Protein AF-A0A817P7N5-F1 (afdb_monomer)

Foldseek 3Di:
DVVVVVVVVVVVVVVVVVVVVVCPQWDWDQDPPDRDIDTDGPVVVVVVVVVVCVVPVPDDPDPPPDDDADACVPPPLQVLLVVLLVLQLVLLCVVQVQQEDADPVSVVVVVVVLVVVVLDDPPDDDDDDDDPPLQLAAALVLLLVLLLVSQVVPDDVQDRVPHHSVRSSVSSVVQQQSQWDDDPNDIDHRPGGHRPNGSNSLSSSSSSVVVVCPVVVVVCVVSSHGHHDHRPDPDPPPD

Solvent-accessible surface area (backbone atoms only — not comparable to full-atom values): 14265 Å² total; per-residue (Å²): 115,70,67,64,49,54,55,49,52,51,52,50,53,54,51,51,56,55,54,52,73,76,36,88,53,56,41,78,44,75,45,93,88,72,85,44,72,48,75,46,47,45,67,61,50,52,53,52,50,50,53,49,33,69,75,62,64,77,67,69,88,68,92,60,81,81,79,84,69,47,81,39,81,88,40,91,45,43,64,56,20,44,52,50,24,69,63,46,41,61,57,50,49,69,75,41,50,86,40,46,33,88,46,73,67,55,46,50,54,55,48,52,49,42,48,73,75,63,57,67,52,98,81,67,78,90,82,88,84,82,76,80,60,51,53,52,67,40,53,57,67,60,30,52,51,35,46,52,54,54,46,65,76,69,31,63,97,62,15,55,88,92,42,42,54,68,58,54,51,51,52,52,49,49,43,49,70,65,32,62,51,77,57,94,99,38,80,44,70,61,89,53,28,38,44,72,45,35,60,26,39,55,43,45,47,52,46,27,48,57,56,72,43,43,65,58,49,52,49,25,61,76,67,58,46,89,70,70,41,77,67,84,78,84,68,84,74,86,124

Mean predicted aligned error: 14.3 Å

Structure (mmCIF, N/CA/C/O backbone):
data_AF-A0A817P7N5-F1
#
_entry.id   AF-A0A817P7N5-F1
#
loop_
_atom_site.group_PDB
_atom_site.id
_atom_site.type_symbol
_atom_site.label_atom_id
_atom_site.label_alt_id
_atom_site.label_comp_id
_atom_site.label_asym_id
_atom_site.label_entity_id
_atom_site.label_seq_id
_atom_site.pdbx_PDB_ins_code
_atom_site.Cartn_x
_atom_site.Cartn_y
_atom_site.Cartn_z
_atom_site.occupancy
_atom_site.B_iso_or_equiv
_atom_site.auth_seq_id
_atom_site.auth_comp_id
_atom_site.auth_asym_id
_atom_site.auth_atom_id
_atom_site.pdbx_PDB_model_num
ATOM 1 N N . MET A 1 1 ? 63.950 -6.680 18.300 1.00 58.31 1 MET A N 1
ATOM 2 C CA . MET A 1 1 ? 62.965 -7.190 19.288 1.00 58.31 1 MET A CA 1
ATOM 3 C C . MET A 1 1 ? 61.535 -7.176 18.736 1.00 58.31 1 MET A C 1
ATOM 5 O O . MET A 1 1 ? 60.839 -8.172 18.888 1.00 58.31 1 MET A O 1
ATOM 9 N N . LEU A 1 2 ? 61.103 -6.098 18.061 1.00 54.16 2 LEU A N 1
ATOM 10 C CA . LEU A 1 2 ? 59.769 -5.992 17.444 1.00 54.16 2 LEU A CA 1
ATOM 11 C C . LEU A 1 2 ? 59.569 -6.963 16.258 1.00 54.16 2 LEU A C 1
ATOM 13 O O . LEU A 1 2 ? 58.593 -7.704 16.229 1.00 54.16 2 LEU A O 1
ATOM 17 N N . GLU A 1 3 ? 60.538 -7.047 15.340 1.00 61.81 3 GLU A N 1
ATOM 18 C CA . GLU A 1 3 ? 60.491 -7.958 14.176 1.00 61.81 3 GLU A CA 1
ATOM 19 C C . GLU A 1 3 ? 60.420 -9.437 14.576 1.00 61.81 3 GLU A C 1
ATOM 21 O O . GLU A 1 3 ? 59.699 -10.235 13.981 1.00 61.81 3 GLU A O 1
ATOM 26 N N . THR A 1 4 ? 61.116 -9.797 15.652 1.00 71.69 4 THR A N 1
ATOM 27 C CA . THR A 1 4 ? 61.149 -11.158 16.196 1.00 71.69 4 THR A CA 1
ATOM 28 C C . THR A 1 4 ? 59.798 -11.565 16.796 1.00 71.69 4 THR A C 1
ATOM 30 O O . THR A 1 4 ? 59.445 -12.744 16.784 1.00 71.69 4 THR A O 1
ATOM 33 N N . ARG A 1 5 ? 59.019 -10.595 17.297 1.00 74.19 5 ARG A N 1
ATOM 34 C CA . ARG A 1 5 ? 57.660 -10.806 17.814 1.00 74.19 5 ARG A CA 1
ATOM 35 C C . ARG A 1 5 ? 56.650 -10.971 16.680 1.00 74.19 5 ARG A C 1
ATOM 37 O O . ARG A 1 5 ? 55.886 -11.930 16.706 1.00 74.19 5 ARG A O 1
ATOM 44 N N . VAL A 1 6 ? 56.728 -10.127 15.650 1.00 78.00 6 VAL A N 1
ATOM 45 C CA . VAL A 1 6 ? 55.875 -10.220 14.450 1.00 78.00 6 VAL A CA 1
ATOM 46 C C . VAL A 1 6 ? 56.059 -11.566 13.742 1.00 78.00 6 VAL A C 1
ATOM 48 O O . VAL A 1 6 ? 55.084 -12.230 13.397 1.00 78.00 6 VAL A O 1
ATOM 51 N N . GLN A 1 7 ? 57.301 -12.032 13.589 1.00 78.38 7 GLN A N 1
ATOM 52 C CA . GLN A 1 7 ? 57.580 -13.341 12.988 1.00 78.38 7 GLN A CA 1
ATOM 53 C C . GLN A 1 7 ? 57.034 -14.511 13.821 1.00 78.38 7 GLN A C 1
ATOM 55 O O . GLN A 1 7 ? 56.566 -15.501 13.257 1.00 78.38 7 GLN A O 1
ATOM 60 N N . ARG A 1 8 ? 57.076 -14.417 15.158 1.00 80.00 8 ARG A N 1
ATOM 61 C CA . ARG A 1 8 ? 56.473 -15.428 16.042 1.00 80.00 8 ARG A CA 1
ATOM 62 C C . ARG A 1 8 ? 54.954 -15.444 15.916 1.00 80.00 8 ARG A C 1
ATOM 64 O O . ARG A 1 8 ? 54.388 -16.519 15.748 1.00 80.00 8 ARG A O 1
ATOM 71 N N . GLU A 1 9 ? 54.309 -14.282 15.939 1.00 82.88 9 GLU A N 1
ATOM 72 C CA . GLU A 1 9 ? 52.855 -14.167 15.777 1.00 82.88 9 GLU A CA 1
ATOM 73 C C . GLU A 1 9 ? 52.399 -14.712 14.417 1.00 82.88 9 GLU A C 1
ATOM 75 O O . GLU A 1 9 ? 51.456 -15.499 14.353 1.00 82.88 9 GLU A O 1
ATOM 80 N N . HIS A 1 10 ? 53.127 -14.405 13.340 1.00 82.44 10 HIS A N 1
ATOM 81 C CA . HIS A 1 10 ? 52.819 -14.925 12.009 1.00 82.44 10 HIS A CA 1
ATOM 82 C C . HIS A 1 10 ? 52.892 -16.460 11.942 1.00 82.44 10 HIS A C 1
ATOM 84 O O . HIS A 1 10 ? 51.986 -17.102 11.411 1.00 82.44 10 HIS A O 1
ATOM 90 N N . LYS A 1 11 ? 53.924 -17.067 12.546 1.00 84.12 11 LYS A N 1
ATOM 91 C CA . LYS A 1 11 ? 54.050 -18.533 12.637 1.00 84.12 11 LYS A CA 1
ATOM 92 C C . LYS A 1 11 ? 52.918 -19.165 13.450 1.00 84.12 11 LYS A C 1
ATOM 94 O O . LYS A 1 11 ? 52.412 -20.220 13.074 1.00 84.12 11 LYS A O 1
ATOM 99 N N . ILE A 1 12 ? 52.497 -18.519 14.539 1.00 82.38 12 ILE A N 1
ATOM 100 C CA . ILE A 1 12 ? 51.369 -18.977 15.364 1.00 82.38 12 ILE A CA 1
ATOM 101 C C . ILE A 1 12 ? 50.074 -18.968 14.543 1.00 82.38 12 ILE A C 1
ATOM 103 O O . ILE A 1 12 ? 49.367 -19.973 14.517 1.00 82.38 12 ILE A O 1
ATOM 107 N N . VAL A 1 13 ? 49.790 -17.881 13.818 1.00 81.94 13 VAL A N 1
ATOM 108 C CA . VAL A 1 13 ? 48.590 -17.770 12.972 1.00 81.94 13 VAL A CA 1
ATOM 109 C C . VAL A 1 13 ? 48.577 -18.842 11.881 1.00 81.94 13 VAL A C 1
ATOM 111 O O . VAL A 1 13 ? 47.559 -19.507 11.695 1.00 81.94 13 VAL A O 1
ATOM 114 N N . GLN A 1 14 ? 49.701 -19.063 11.196 1.00 79.94 14 GLN A N 1
ATOM 115 C CA . GLN A 1 14 ? 49.810 -20.110 10.174 1.00 79.94 14 GLN A CA 1
ATOM 116 C C . GLN A 1 14 ? 49.585 -21.515 10.752 1.00 79.94 14 GLN A C 1
ATOM 118 O O . GLN A 1 14 ? 48.902 -22.334 10.134 1.00 79.94 14 GLN A O 1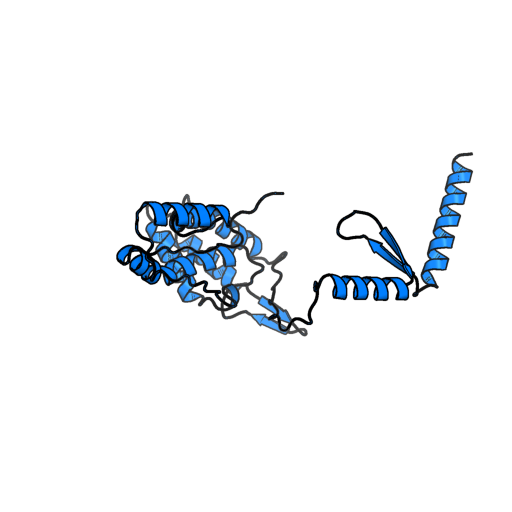
ATOM 123 N N . SER A 1 15 ? 50.111 -21.782 11.951 1.00 80.12 15 SER A N 1
ATOM 124 C CA . SER A 1 15 ? 49.904 -23.050 12.657 1.00 80.12 15 SER A CA 1
ATOM 125 C C . SER A 1 15 ? 48.429 -23.264 13.011 1.00 80.12 15 SER A C 1
ATOM 127 O O . SER A 1 15 ? 47.861 -24.307 12.694 1.00 80.12 15 SER A O 1
ATOM 129 N N . ILE A 1 16 ? 47.764 -22.240 13.558 1.00 79.31 16 ILE A N 1
ATOM 130 C CA . ILE A 1 16 ? 46.327 -22.279 13.870 1.00 79.31 16 ILE A CA 1
ATOM 131 C C . ILE A 1 16 ? 45.500 -22.513 12.599 1.00 79.31 16 ILE A C 1
ATOM 133 O O . ILE A 1 16 ? 44.617 -23.365 12.591 1.00 79.31 16 ILE A O 1
ATOM 137 N N . GLN A 1 17 ? 45.804 -21.819 11.498 1.00 77.69 17 GLN A N 1
ATOM 138 C CA . GLN A 1 17 ? 45.113 -22.018 10.218 1.00 77.69 17 GLN A CA 1
ATOM 139 C C . GLN A 1 17 ? 45.304 -23.432 9.654 1.00 77.69 17 GLN A C 1
ATOM 141 O O . GLN A 1 17 ? 44.397 -23.976 9.027 1.00 77.69 17 GLN A O 1
ATOM 146 N N . SER A 1 18 ? 46.482 -24.029 9.843 1.00 80.25 18 SER A N 1
ATOM 147 C CA . SER A 1 18 ? 46.748 -25.418 9.458 1.00 80.25 18 SER A CA 1
ATOM 148 C C . SER A 1 18 ? 45.940 -26.404 10.307 1.00 80.25 18 SER A C 1
ATOM 150 O O . SER A 1 18 ? 45.287 -27.295 9.770 1.00 80.25 18 SER A O 1
ATOM 152 N N . LEU A 1 19 ? 45.902 -26.193 11.626 1.00 78.94 19 LEU A N 1
ATOM 153 C CA . LEU A 1 19 ? 45.135 -27.024 12.555 1.00 78.94 19 LEU A CA 1
ATOM 154 C C . LEU A 1 19 ? 43.629 -26.958 12.279 1.00 78.94 19 LEU A C 1
ATOM 156 O O . LEU A 1 19 ? 42.970 -27.993 12.250 1.00 78.94 19 LEU A O 1
ATOM 160 N N . LEU A 1 20 ? 43.095 -25.762 12.018 1.00 77.69 20 LEU A N 1
ATOM 161 C CA . LEU A 1 20 ? 41.676 -25.569 11.710 1.00 77.69 20 LEU A CA 1
ATOM 162 C C . LEU A 1 20 ? 41.273 -26.185 10.364 1.00 77.69 20 LEU A C 1
ATOM 164 O O . LEU A 1 20 ? 40.154 -26.672 10.239 1.00 77.69 20 LEU A O 1
ATOM 168 N N . ARG A 1 21 ? 42.174 -26.235 9.371 1.00 76.12 21 ARG A N 1
ATOM 169 C CA . ARG A 1 21 ? 41.904 -26.909 8.086 1.00 76.12 21 ARG A CA 1
ATOM 170 C C . ARG A 1 21 ? 41.609 -28.402 8.239 1.00 76.12 21 ARG A C 1
ATOM 172 O O . ARG A 1 21 ? 40.840 -28.939 7.451 1.00 76.12 21 ARG A O 1
ATOM 179 N N . ASN A 1 22 ? 42.180 -29.045 9.255 1.00 76.19 22 ASN A N 1
ATOM 180 C CA . ASN A 1 22 ? 42.040 -30.484 9.492 1.00 76.19 22 ASN A CA 1
ATOM 181 C C . ASN A 1 22 ? 40.975 -30.827 10.549 1.00 76.19 22 ASN A C 1
ATOM 183 O O . ASN A 1 22 ? 40.807 -31.996 10.889 1.00 76.19 22 ASN A O 1
ATOM 187 N N . ARG A 1 23 ? 40.277 -29.825 11.099 1.00 80.00 23 ARG A N 1
ATOM 188 C CA . ARG A 1 23 ? 39.320 -29.972 12.204 1.00 80.00 23 ARG A CA 1
ATOM 189 C C . ARG A 1 23 ? 37.948 -29.440 11.794 1.00 80.00 23 ARG A C 1
ATOM 191 O O . ARG A 1 23 ? 37.588 -28.307 12.102 1.00 80.00 23 ARG A O 1
ATOM 198 N N . SER A 1 24 ? 37.175 -30.272 11.093 1.00 74.00 24 SER A N 1
ATOM 199 C CA . SER A 1 24 ? 35.775 -29.982 10.731 1.00 74.00 24 SER A CA 1
ATOM 200 C C . SER A 1 24 ? 34.815 -30.032 11.926 1.00 74.00 24 SER A C 1
ATOM 202 O O . SER A 1 24 ? 33.653 -29.662 11.804 1.00 74.00 24 SER A O 1
ATOM 204 N N . ASP A 1 25 ? 35.292 -30.505 13.076 1.00 83.94 25 ASP A N 1
ATOM 205 C CA . ASP A 1 25 ? 34.572 -30.572 14.342 1.00 83.94 25 ASP A CA 1
ATOM 206 C C . ASP A 1 25 ? 34.563 -29.238 15.100 1.00 83.94 25 ASP A C 1
ATOM 208 O O . ASP A 1 25 ? 33.852 -29.126 16.089 1.00 83.94 25 ASP A O 1
ATOM 212 N N . ILE A 1 26 ? 35.324 -28.223 14.674 1.00 83.44 26 ILE A N 1
ATOM 213 C CA . ILE A 1 26 ? 35.385 -26.918 15.348 1.00 83.44 26 ILE A CA 1
ATOM 214 C C . ILE A 1 26 ? 34.546 -25.890 14.582 1.00 83.44 26 ILE A C 1
ATOM 216 O O . ILE A 1 26 ? 34.773 -25.623 13.404 1.00 83.44 26 ILE A O 1
ATOM 220 N N . VAL A 1 27 ? 33.608 -25.250 15.277 1.00 80.56 27 VAL A N 1
ATOM 221 C CA . VAL A 1 27 ? 32.761 -24.176 14.749 1.00 80.56 27 VAL A CA 1
ATOM 222 C C . VAL A 1 27 ? 33.267 -22.834 15.254 1.00 80.56 27 VAL A C 1
ATOM 224 O O . VAL A 1 27 ? 33.355 -22.606 16.461 1.00 80.56 27 VAL A O 1
ATOM 227 N N . ILE A 1 28 ? 33.542 -21.921 14.320 1.00 81.81 28 ILE A N 1
ATOM 228 C CA . ILE A 1 28 ? 33.858 -20.520 14.606 1.00 81.81 28 ILE A CA 1
ATOM 229 C C . ILE A 1 28 ? 32.773 -19.648 13.973 1.00 81.81 28 ILE A C 1
ATOM 231 O O . ILE A 1 28 ? 32.693 -19.543 12.750 1.00 81.81 28 ILE A O 1
ATOM 235 N N . ARG A 1 29 ? 31.924 -19.016 14.791 1.00 76.56 29 ARG A N 1
ATOM 236 C CA . ARG A 1 29 ? 30.814 -18.173 14.309 1.00 76.56 29 ARG A CA 1
ATOM 237 C C . ARG A 1 29 ? 30.750 -16.860 15.070 1.00 76.56 29 ARG A C 1
ATOM 239 O O . ARG A 1 29 ? 30.826 -16.839 16.293 1.00 76.56 29 ARG A O 1
ATOM 246 N N . ARG A 1 30 ? 30.531 -15.755 14.361 1.00 75.12 30 ARG A N 1
ATOM 247 C CA . ARG A 1 30 ? 30.198 -14.474 14.994 1.00 75.12 30 ARG A CA 1
ATOM 248 C C . ARG A 1 30 ? 28.787 -14.536 15.585 1.00 75.12 30 ARG A C 1
ATOM 250 O O . ARG A 1 30 ? 27.855 -14.960 14.904 1.00 75.12 30 ARG A O 1
ATOM 257 N N . THR A 1 31 ? 28.625 -14.106 16.831 1.00 70.38 31 THR A N 1
ATOM 258 C CA . THR A 1 31 ? 27.309 -14.005 17.462 1.00 70.38 31 THR A CA 1
ATOM 259 C C . THR A 1 31 ? 26.552 -12.790 16.927 1.00 70.38 31 THR A C 1
ATOM 261 O O . THR A 1 31 ? 27.110 -11.710 16.721 1.00 70.38 31 THR A O 1
ATOM 264 N N . ASP A 1 32 ? 25.259 -12.981 16.701 1.00 60.53 32 ASP A N 1
ATOM 265 C CA . ASP A 1 32 ? 24.325 -12.017 16.117 1.00 60.53 32 ASP A CA 1
ATOM 266 C C . ASP A 1 32 ? 24.052 -10.819 17.039 1.00 60.53 32 ASP A C 1
ATOM 268 O O . ASP A 1 32 ? 23.867 -9.707 16.549 1.00 60.53 32 ASP A O 1
ATOM 272 N N . LYS A 1 33 ? 24.109 -11.006 18.366 1.00 55.06 33 LYS A N 1
ATOM 273 C CA . LYS A 1 33 ? 23.770 -9.951 19.340 1.00 55.06 33 LYS A CA 1
ATOM 274 C C . LYS A 1 33 ? 24.955 -9.252 20.009 1.00 55.06 33 LYS A C 1
ATOM 276 O O . LYS A 1 33 ? 24.788 -8.128 20.467 1.00 55.06 33 LYS A O 1
ATOM 281 N N . SER A 1 34 ? 26.138 -9.866 20.087 1.00 55.06 34 SER A N 1
ATOM 282 C CA . SER A 1 34 ? 27.194 -9.392 21.006 1.00 55.06 34 SER A CA 1
ATOM 283 C C . SER A 1 34 ? 28.547 -9.045 20.375 1.00 55.06 34 SER A C 1
ATOM 285 O O . SER A 1 34 ? 29.461 -8.680 21.100 1.00 55.06 34 SER A O 1
ATOM 287 N N . LYS A 1 35 ? 28.708 -9.080 19.042 1.00 68.19 35 LYS A N 1
ATOM 288 C CA . LYS A 1 35 ? 30.012 -8.853 18.363 1.00 68.19 35 LYS A CA 1
ATOM 289 C C . LYS A 1 35 ? 31.154 -9.764 18.876 1.00 68.19 35 LYS A C 1
ATOM 291 O O . LYS A 1 35 ? 32.315 -9.478 18.603 1.00 68.19 35 LYS A O 1
ATOM 296 N N . VAL A 1 36 ? 30.838 -10.861 19.568 1.00 75.25 36 VAL A N 1
ATOM 297 C CA . VAL A 1 36 ? 31.801 -11.860 20.060 1.00 75.25 36 VAL A CA 1
ATOM 298 C C . VAL A 1 36 ? 31.840 -13.040 19.082 1.00 75.25 36 VAL A C 1
ATOM 300 O O . VAL A 1 36 ? 30.897 -13.257 18.318 1.00 75.25 36 VAL A O 1
ATOM 303 N N . PHE A 1 37 ? 32.930 -13.805 19.074 1.00 75.94 37 PHE A N 1
ATOM 304 C CA . PHE A 1 37 ? 33.018 -15.068 18.342 1.00 75.94 37 PHE A CA 1
ATOM 305 C C . PHE A 1 37 ? 32.737 -16.243 19.279 1.00 75.94 37 PHE A C 1
ATOM 307 O O . PHE A 1 37 ? 33.311 -16.337 20.360 1.00 75.94 37 PHE A O 1
ATOM 314 N N . TYR A 1 38 ? 31.869 -17.150 18.849 1.00 76.00 38 TYR A N 1
ATOM 315 C CA . TYR A 1 38 ? 31.770 -18.491 19.403 1.00 76.00 38 TYR A CA 1
ATOM 316 C C . TYR A 1 38 ? 32.858 -19.359 18.773 1.00 76.00 38 TYR A C 1
ATOM 318 O O . TYR A 1 38 ? 32.982 -19.370 17.548 1.00 76.00 38 TYR A O 1
ATOM 326 N N . ILE A 1 39 ? 33.618 -20.070 19.606 1.00 82.75 39 ILE A N 1
ATOM 327 C CA . ILE A 1 39 ? 34.595 -21.086 19.205 1.00 82.75 39 ILE A CA 1
ATOM 328 C C . ILE A 1 39 ? 34.321 -22.317 20.068 1.00 82.75 39 ILE A C 1
ATOM 330 O O . ILE A 1 39 ? 34.377 -22.226 21.294 1.00 82.75 39 ILE A O 1
ATOM 334 N N . GLY A 1 40 ? 34.000 -23.451 19.452 1.00 84.38 40 GLY A N 1
ATOM 335 C CA . GLY A 1 40 ? 33.677 -24.682 20.177 1.00 84.38 40 GLY A CA 1
ATOM 336 C C . GLY A 1 40 ? 33.467 -25.873 19.249 1.00 84.38 40 GLY A C 1
ATOM 337 O O . GLY A 1 40 ? 33.604 -25.734 18.035 1.00 84.38 40 GLY A O 1
ATOM 338 N N . ASN A 1 41 ? 33.150 -27.039 19.814 1.00 86.94 41 ASN A N 1
ATOM 339 C CA . ASN A 1 41 ? 32.847 -28.231 19.024 1.00 86.94 41 ASN A CA 1
ATOM 340 C C . ASN A 1 41 ? 31.479 -28.094 18.325 1.00 86.94 41 ASN A C 1
ATOM 342 O O . ASN A 1 41 ? 30.537 -27.536 18.889 1.00 86.94 41 ASN A O 1
ATOM 346 N N . ALA A 1 42 ? 31.357 -28.622 17.111 1.00 81.12 42 ALA A N 1
ATOM 347 C CA . ALA A 1 42 ? 30.124 -28.711 16.345 1.00 81.12 42 ALA A CA 1
ATOM 348 C C . ALA A 1 42 ? 29.018 -29.474 17.090 1.00 81.12 42 ALA A C 1
ATOM 350 O O . ALA A 1 42 ? 27.863 -29.050 17.043 1.00 81.12 42 ALA A O 1
ATOM 351 N N . THR A 1 43 ? 29.354 -30.547 17.814 1.00 84.56 43 THR A N 1
ATOM 352 C CA . THR A 1 43 ? 28.378 -31.317 18.606 1.00 84.56 43 THR A CA 1
ATOM 353 C C . THR A 1 43 ? 27.821 -30.493 19.760 1.00 84.56 43 THR A C 1
ATOM 355 O O . THR A 1 43 ? 26.611 -30.441 19.964 1.00 84.56 43 THR A O 1
ATOM 358 N N . ASP A 1 44 ? 28.695 -29.777 20.466 1.00 83.88 44 ASP A N 1
ATOM 359 C CA . ASP A 1 44 ? 28.312 -28.921 21.590 1.00 83.88 44 ASP A CA 1
ATOM 360 C C . ASP A 1 44 ? 27.501 -27.715 21.114 1.00 83.88 44 ASP A C 1
ATOM 362 O O . ASP A 1 44 ? 26.586 -27.257 21.800 1.00 83.88 44 ASP A O 1
ATOM 366 N N . PHE A 1 45 ? 27.831 -27.190 19.932 1.00 80.56 45 PHE A N 1
ATOM 367 C CA . PHE A 1 45 ? 27.061 -26.137 19.285 1.00 80.56 45 PHE A CA 1
ATOM 368 C C . PHE A 1 45 ? 25.649 -26.615 18.936 1.00 80.56 45 PHE A C 1
ATOM 370 O O . PHE A 1 45 ? 24.687 -25.926 19.271 1.00 80.56 45 PHE A O 1
ATOM 377 N N . ALA A 1 46 ? 25.521 -27.789 18.308 1.00 81.38 46 ALA A N 1
ATOM 378 C CA . ALA A 1 46 ? 24.231 -28.367 17.942 1.00 81.38 46 ALA A CA 1
ATOM 379 C C . ALA A 1 46 ? 23.358 -28.621 19.180 1.00 81.38 46 ALA A C 1
ATOM 381 O O . ALA A 1 46 ? 22.219 -28.160 19.218 1.00 81.38 46 ALA A O 1
ATOM 382 N N . GLY A 1 47 ? 23.920 -29.237 20.226 1.00 83.88 47 GLY A N 1
ATOM 383 C CA . GLY A 1 47 ? 23.200 -29.492 21.475 1.00 83.88 47 GLY A CA 1
ATOM 384 C C . GLY A 1 47 ? 22.738 -28.209 22.171 1.00 83.88 47 GLY A C 1
ATOM 385 O O . GLY A 1 47 ? 21.589 -28.112 22.590 1.00 83.88 47 GLY A O 1
ATOM 386 N N . LYS A 1 48 ? 23.587 -27.171 22.232 1.00 80.25 48 LYS A N 1
ATOM 387 C CA . LYS A 1 48 ? 23.195 -25.865 22.797 1.00 80.25 48 LYS A CA 1
ATOM 388 C C . LYS A 1 48 ? 22.147 -25.145 21.953 1.00 80.25 48 LYS A C 1
ATOM 390 O O . LYS A 1 48 ? 21.300 -24.449 22.510 1.00 80.25 48 LYS A O 1
ATOM 395 N N . ALA A 1 49 ? 22.219 -25.263 20.628 1.00 71.12 49 ALA A N 1
ATOM 396 C CA . ALA A 1 49 ? 21.224 -24.687 19.732 1.00 71.12 49 ALA A CA 1
ATOM 397 C C . ALA A 1 49 ? 19.857 -25.356 19.937 1.00 71.12 49 ALA A C 1
ATOM 399 O O . ALA A 1 49 ? 18.863 -24.652 20.089 1.00 71.12 49 ALA A O 1
ATOM 400 N N . GLU A 1 50 ? 19.823 -26.685 20.029 1.00 77.94 50 GLU A N 1
ATOM 401 C CA . GLU A 1 50 ? 18.611 -27.464 20.294 1.00 77.94 50 GLU A CA 1
ATOM 402 C C . GLU A 1 50 ? 18.032 -27.170 21.686 1.00 77.94 50 GLU A C 1
ATOM 404 O O . GLU A 1 50 ? 16.848 -26.864 21.815 1.00 77.94 50 GLU A O 1
ATOM 409 N N . GLU A 1 51 ? 18.873 -27.139 22.724 1.00 81.25 51 GLU A N 1
ATOM 410 C CA . GLU A 1 51 ? 18.471 -26.758 24.083 1.00 81.25 51 GLU A CA 1
ATOM 411 C C . GLU A 1 51 ? 17.869 -25.343 24.117 1.00 81.25 51 GLU A C 1
ATOM 413 O O . GLU A 1 51 ? 16.839 -25.107 24.754 1.00 81.25 51 GLU A O 1
ATOM 418 N N . TYR A 1 52 ? 18.486 -24.391 23.410 1.00 70.38 52 TYR A N 1
ATOM 419 C CA . TYR A 1 52 ? 17.969 -23.030 23.293 1.00 70.38 52 TYR A CA 1
ATOM 420 C C . TYR A 1 52 ? 16.630 -22.996 22.546 1.00 70.38 52 TYR A C 1
ATOM 422 O O . TYR A 1 52 ? 15.708 -22.310 22.990 1.00 70.38 52 TYR A O 1
ATOM 430 N N . MET A 1 53 ? 16.495 -23.751 21.450 1.00 66.38 53 MET A N 1
ATOM 431 C CA . MET A 1 53 ? 15.250 -23.869 20.683 1.00 66.38 53 MET A CA 1
ATOM 432 C C . MET A 1 53 ? 14.110 -24.438 21.538 1.00 66.38 53 MET A C 1
ATOM 434 O O . MET A 1 53 ? 13.023 -23.862 21.539 1.00 66.38 53 MET A O 1
ATOM 438 N N . LEU A 1 54 ? 14.374 -25.489 22.322 1.00 74.06 54 LEU A N 1
ATOM 439 C CA . LEU A 1 54 ? 13.408 -26.117 23.231 1.00 74.06 54 LEU A CA 1
ATOM 440 C C . LEU A 1 54 ? 12.989 -25.188 24.376 1.00 74.06 54 LEU A C 1
ATOM 442 O O . LEU A 1 54 ? 11.811 -25.098 24.706 1.00 74.06 54 LEU A O 1
ATOM 446 N N . LYS A 1 55 ? 13.939 -24.461 24.978 1.00 77.12 55 LYS A N 1
ATOM 447 C CA . LYS A 1 55 ? 13.651 -23.536 26.088 1.00 77.12 55 LYS A CA 1
ATOM 448 C C . LYS A 1 55 ? 12.848 -22.309 25.667 1.00 77.12 55 LYS A C 1
ATOM 450 O O . LYS A 1 55 ? 12.143 -21.735 26.492 1.00 77.12 55 LYS A O 1
ATOM 455 N N . THR A 1 56 ? 13.005 -21.863 24.424 1.00 63.59 56 THR A N 1
ATOM 456 C CA . THR A 1 56 ? 12.449 -20.581 23.961 1.00 63.59 56 THR A CA 1
ATOM 457 C C . THR A 1 56 ? 11.250 -20.724 23.032 1.00 63.59 56 THR A C 1
ATOM 459 O O . THR A 1 56 ? 10.626 -19.710 22.727 1.00 63.59 56 THR A O 1
ATOM 462 N N . ASN A 1 57 ? 10.931 -21.936 22.555 1.00 55.22 57 ASN A N 1
ATOM 463 C CA . ASN A 1 57 ? 9.994 -22.157 21.445 1.00 55.22 57 ASN A CA 1
ATOM 464 C C . ASN A 1 57 ? 10.288 -21.254 20.225 1.00 55.22 57 ASN A C 1
ATOM 466 O O . ASN A 1 57 ? 9.390 -20.929 19.450 1.00 55.22 57 ASN A O 1
ATOM 470 N N . ALA A 1 58 ? 11.542 -20.823 20.039 1.00 49.56 58 ALA A N 1
ATOM 471 C CA . ALA A 1 58 ? 11.893 -19.832 19.022 1.00 49.56 58 ALA A CA 1
ATOM 472 C C . ALA A 1 58 ? 11.768 -20.363 17.582 1.00 49.56 58 ALA A C 1
ATOM 474 O O . ALA A 1 58 ? 11.653 -19.565 16.653 1.00 49.56 58 ALA A O 1
ATOM 475 N N . CYS A 1 59 ? 11.764 -21.688 17.399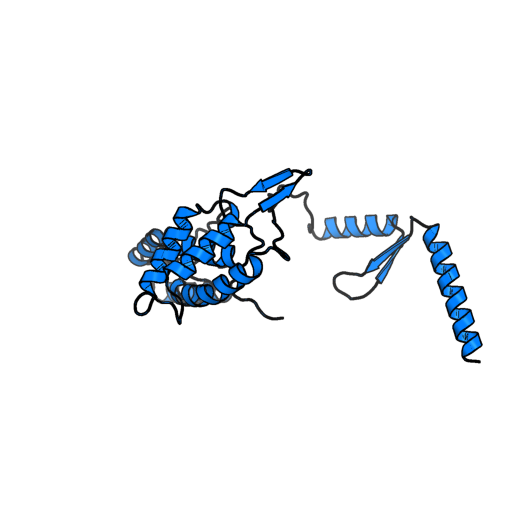 1.00 42.19 59 CYS A N 1
ATOM 476 C CA . CYS A 1 59 ? 11.614 -22.346 16.105 1.00 42.19 59 CYS A CA 1
ATOM 477 C C . CYS A 1 59 ? 10.712 -23.582 16.238 1.00 42.19 59 CYS A C 1
ATOM 479 O O . CYS A 1 59 ? 11.179 -24.654 16.610 1.00 42.19 59 CYS A O 1
ATOM 481 N N . GLN A 1 60 ? 9.430 -23.440 15.904 1.00 42.34 60 GLN A N 1
ATOM 482 C CA . GLN A 1 60 ? 8.624 -24.564 15.417 1.00 42.34 60 GLN A CA 1
ATOM 483 C C . GLN A 1 60 ? 8.900 -24.749 13.920 1.00 42.34 60 GLN A C 1
ATOM 485 O O . GLN A 1 60 ? 9.156 -23.758 13.228 1.00 42.34 60 GLN A O 1
ATOM 490 N N . GLU A 1 61 ? 8.834 -25.989 13.415 1.00 44.62 61 GLU A N 1
ATOM 491 C CA . GLU A 1 61 ? 8.768 -26.228 11.970 1.00 44.62 61 GLU A CA 1
ATOM 492 C C . GLU A 1 61 ? 7.657 -25.348 11.396 1.00 44.62 61 GLU A C 1
ATOM 494 O O . GLU A 1 61 ? 6.492 -25.478 11.791 1.00 44.62 61 GLU A O 1
ATOM 499 N N . PRO A 1 62 ? 7.986 -24.392 10.518 1.00 43.09 62 PRO A N 1
ATOM 500 C CA . PRO A 1 62 ? 6.984 -23.481 10.054 1.00 43.09 62 PRO A CA 1
ATOM 501 C C . PRO A 1 62 ? 6.107 -24.234 9.051 1.00 43.09 62 PRO A C 1
ATOM 503 O O . PRO A 1 62 ? 6.451 -24.346 7.880 1.00 43.09 62 PRO A O 1
ATOM 506 N N . GLY A 1 63 ? 4.875 -24.541 9.455 1.00 41.69 63 GLY A N 1
ATOM 507 C CA . GLY A 1 63 ? 3.713 -24.408 8.565 1.00 41.69 63 GLY A CA 1
ATOM 508 C C . GLY A 1 63 ? 3.490 -22.951 8.110 1.00 41.69 63 GLY A C 1
ATOM 509 O O . GLY A 1 63 ? 2.401 -22.582 7.680 1.00 41.69 63 GLY A O 1
ATOM 510 N N . THR A 1 64 ? 4.501 -22.088 8.249 1.00 49.69 64 THR A N 1
ATOM 511 C CA . THR A 1 64 ? 4.473 -20.680 7.899 1.00 49.69 64 THR A CA 1
ATOM 512 C C . THR A 1 64 ? 4.563 -20.565 6.384 1.00 49.69 64 THR A C 1
ATOM 514 O O . THR A 1 64 ? 5.542 -21.027 5.790 1.00 49.69 64 THR A O 1
ATOM 517 N N . PRO A 1 65 ? 3.582 -19.923 5.735 1.00 50.28 65 PRO A N 1
ATOM 518 C CA . PRO A 1 65 ? 3.623 -19.715 4.300 1.00 50.28 65 PRO A CA 1
ATOM 519 C C . PRO A 1 65 ? 4.891 -18.940 3.930 1.00 50.28 65 PRO A C 1
ATOM 521 O O . PRO A 1 65 ? 5.135 -17.827 4.409 1.00 50.28 65 PRO A O 1
ATOM 524 N N . LEU A 1 66 ? 5.715 -19.541 3.070 1.00 53.22 66 LEU A N 1
ATOM 525 C CA . LEU A 1 66 ? 6.921 -18.907 2.552 1.00 53.22 66 LEU A CA 1
ATOM 526 C C . LEU A 1 66 ? 6.543 -17.610 1.820 1.00 53.22 66 LEU A C 1
ATOM 528 O O . LEU A 1 66 ? 5.717 -17.591 0.897 1.00 53.22 66 LEU A O 1
ATOM 532 N N . ARG A 1 67 ? 7.174 -16.502 2.221 1.00 56.88 67 ARG A N 1
ATOM 533 C CA . ARG A 1 67 ? 7.066 -15.224 1.513 1.00 56.88 67 ARG A CA 1
ATOM 534 C C . ARG A 1 67 ? 8.074 -15.217 0.378 1.00 56.88 67 ARG A C 1
ATOM 536 O O . ARG A 1 67 ? 9.276 -15.143 0.614 1.00 56.88 67 ARG A O 1
ATOM 543 N N . LEU A 1 68 ? 7.582 -15.274 -0.855 1.00 57.66 68 LEU A N 1
ATOM 544 C CA . LEU A 1 68 ? 8.436 -15.144 -2.030 1.00 57.66 68 LEU A CA 1
ATOM 545 C C . LEU A 1 68 ? 8.943 -13.697 -2.121 1.00 57.66 68 LEU A C 1
ATOM 547 O O . LEU A 1 68 ? 8.170 -12.787 -2.423 1.00 57.66 68 LEU A O 1
ATOM 551 N N . ILE A 1 69 ? 10.231 -13.489 -1.854 1.00 63.44 69 ILE A N 1
ATOM 552 C CA . ILE A 1 69 ? 10.890 -12.191 -2.009 1.00 63.44 69 ILE A CA 1
ATOM 553 C C . ILE A 1 69 ? 11.639 -12.202 -3.337 1.00 63.44 69 ILE A C 1
ATOM 555 O O . ILE A 1 69 ? 12.609 -12.934 -3.508 1.00 63.44 69 ILE A O 1
ATOM 559 N N . ILE A 1 70 ? 11.201 -11.362 -4.273 1.00 63.81 70 ILE A N 1
ATOM 560 C CA . ILE A 1 70 ? 11.989 -11.046 -5.465 1.00 63.81 70 ILE A CA 1
ATOM 561 C C . ILE A 1 70 ? 12.922 -9.904 -5.073 1.00 63.81 70 ILE A C 1
ATOM 563 O O . ILE A 1 70 ? 12.462 -8.788 -4.824 1.00 63.81 70 ILE A O 1
ATOM 567 N N . ALA A 1 71 ? 14.219 -10.191 -4.966 1.00 61.72 71 ALA A N 1
ATOM 568 C CA . ALA A 1 71 ? 15.224 -9.169 -4.715 1.00 61.72 71 ALA A CA 1
ATOM 569 C C . ALA A 1 71 ? 15.370 -8.286 -5.962 1.00 61.72 71 ALA A C 1
ATOM 571 O O . ALA A 1 71 ? 15.809 -8.749 -7.010 1.00 61.72 71 ALA A O 1
ATOM 572 N N . SER A 1 72 ? 15.023 -7.005 -5.843 1.00 61.47 72 SER A N 1
ATOM 573 C CA . SER A 1 72 ? 15.175 -6.013 -6.920 1.00 61.47 72 SER A CA 1
ATOM 574 C C . SER A 1 72 ? 16.446 -5.173 -6.746 1.00 61.47 72 SER A C 1
ATOM 576 O O . SER A 1 72 ? 16.542 -4.040 -7.220 1.00 61.47 72 SER A O 1
ATOM 578 N N . ILE A 1 73 ? 17.435 -5.702 -6.026 1.00 60.78 73 ILE A N 1
ATOM 579 C CA . ILE A 1 73 ? 18.714 -5.031 -5.798 1.00 60.78 73 ILE A CA 1
ATOM 580 C C . ILE A 1 73 ? 19.408 -4.909 -7.165 1.00 60.78 73 ILE A C 1
ATOM 582 O O . ILE A 1 73 ? 19.606 -5.909 -7.845 1.00 60.78 73 ILE A O 1
ATOM 586 N N . HIS A 1 74 ? 19.708 -3.677 -7.590 1.00 64.56 74 HIS A N 1
ATOM 587 C CA . HIS A 1 74 ? 20.249 -3.335 -8.921 1.00 64.56 74 HIS A CA 1
ATOM 588 C C . HIS A 1 74 ? 19.320 -3.557 -10.129 1.00 64.56 74 HIS A C 1
ATOM 590 O O . HIS A 1 74 ? 19.783 -3.488 -11.267 1.00 64.56 74 HIS A O 1
ATOM 596 N N . ALA A 1 75 ? 18.013 -3.761 -9.931 1.00 71.88 75 ALA A N 1
ATOM 597 C CA . ALA A 1 75 ? 17.088 -3.783 -11.062 1.00 71.88 75 ALA A CA 1
ATOM 598 C C . ALA A 1 75 ? 17.004 -2.390 -11.736 1.00 71.88 75 ALA A C 1
ATOM 600 O O . ALA A 1 75 ? 17.049 -1.368 -11.042 1.00 71.88 75 ALA A O 1
ATOM 601 N N . PRO A 1 76 ? 16.813 -2.313 -13.070 1.00 75.69 76 PRO A N 1
ATOM 602 C CA . PRO A 1 76 ? 16.755 -1.037 -13.796 1.00 75.69 76 PRO A CA 1
ATOM 603 C C . PRO A 1 76 ? 15.688 -0.071 -13.261 1.00 75.69 76 PRO A C 1
ATOM 605 O O . PRO A 1 76 ? 15.864 1.145 -13.273 1.00 75.69 76 PRO A O 1
ATOM 608 N N . ALA A 1 77 ? 14.586 -0.617 -12.744 1.00 84.94 77 ALA A N 1
ATOM 609 C CA . ALA A 1 77 ? 13.463 0.155 -12.230 1.00 84.94 77 ALA A CA 1
ATOM 610 C C . ALA A 1 77 ? 13.586 0.539 -10.746 1.00 84.94 77 ALA A C 1
ATOM 612 O O . ALA A 1 77 ? 12.707 1.226 -10.231 1.00 84.94 77 ALA A O 1
ATOM 613 N N . THR A 1 78 ? 14.647 0.146 -10.035 1.00 85.31 78 THR A N 1
ATOM 614 C CA . THR A 1 78 ? 14.762 0.378 -8.582 1.00 85.31 78 THR A CA 1
ATOM 615 C C . THR A 1 78 ? 14.809 1.862 -8.230 1.00 85.31 78 THR A C 1
ATOM 617 O O . THR A 1 78 ? 14.163 2.289 -7.273 1.00 85.31 78 THR A O 1
ATOM 620 N N . LEU A 1 79 ? 15.506 2.673 -9.031 1.00 89.00 79 LEU A N 1
ATOM 621 C CA . LEU A 1 79 ? 15.543 4.126 -8.838 1.00 89.00 79 LEU A CA 1
ATOM 622 C C . LEU A 1 79 ? 14.183 4.773 -9.116 1.00 89.00 79 LEU A C 1
ATOM 624 O O . LEU A 1 79 ? 13.743 5.617 -8.340 1.00 89.00 79 LEU A O 1
ATOM 628 N N . VAL A 1 80 ? 13.487 4.328 -10.168 1.00 90.81 80 VAL A N 1
ATOM 629 C CA . VAL A 1 80 ? 12.133 4.801 -10.503 1.00 90.81 80 VAL A CA 1
ATOM 630 C C . VAL A 1 80 ? 11.142 4.412 -9.403 1.00 90.81 80 VAL A C 1
ATOM 632 O O . VAL A 1 80 ? 10.352 5.241 -8.963 1.00 90.81 80 VAL A O 1
ATOM 635 N N . SER A 1 81 ? 11.229 3.181 -8.894 1.00 90.94 81 SER A N 1
ATOM 636 C CA . SER A 1 81 ? 10.444 2.700 -7.753 1.00 90.94 81 SER A CA 1
ATOM 637 C C . SER A 1 81 ? 10.665 3.571 -6.518 1.00 90.94 81 SER A C 1
ATOM 639 O O . SER A 1 81 ? 9.705 3.983 -5.869 1.00 90.94 81 SER A O 1
ATOM 641 N N . LYS A 1 82 ? 11.926 3.870 -6.185 1.00 91.06 82 LYS A N 1
ATOM 642 C CA . LYS A 1 82 ? 12.253 4.738 -5.052 1.00 91.06 82 LYS A CA 1
ATOM 643 C C . LYS A 1 82 ? 11.677 6.139 -5.243 1.00 91.06 82 LYS A C 1
ATOM 645 O O . LYS A 1 82 ? 10.992 6.624 -4.354 1.00 91.06 82 LYS A O 1
ATOM 650 N N . PHE A 1 83 ? 11.886 6.734 -6.412 1.00 92.81 83 PHE A N 1
ATOM 651 C CA . PHE A 1 83 ? 11.356 8.053 -6.738 1.00 92.81 83 PHE A CA 1
ATOM 652 C C . PHE A 1 83 ? 9.825 8.120 -6.600 1.00 92.81 83 PHE A C 1
ATOM 654 O O . PHE A 1 83 ? 9.299 9.021 -5.952 1.00 92.81 83 PHE A O 1
ATOM 661 N N . LEU A 1 84 ? 9.104 7.137 -7.152 1.00 93.50 84 LEU A N 1
ATOM 662 C CA . LEU A 1 84 ? 7.649 7.057 -7.017 1.00 93.50 84 LEU A CA 1
ATOM 663 C C . LEU A 1 84 ? 7.211 6.894 -5.561 1.00 93.50 84 LEU A C 1
ATOM 665 O O . LEU A 1 84 ? 6.232 7.510 -5.152 1.00 93.50 84 LEU A O 1
ATOM 669 N N . ASN A 1 85 ? 7.916 6.080 -4.775 1.00 92.56 85 ASN A N 1
ATOM 670 C CA . ASN A 1 85 ? 7.622 5.937 -3.354 1.00 92.56 85 ASN A CA 1
ATOM 671 C C . ASN A 1 85 ? 7.790 7.268 -2.607 1.00 92.56 85 ASN A C 1
ATOM 673 O O . ASN A 1 85 ? 6.892 7.666 -1.873 1.00 92.56 85 ASN A O 1
ATOM 677 N N . ASP A 1 86 ? 8.903 7.966 -2.831 1.00 92.19 86 ASP A N 1
ATOM 678 C CA . ASP A 1 86 ? 9.210 9.233 -2.162 1.00 92.19 86 ASP A CA 1
ATOM 679 C C . ASP A 1 86 ? 8.196 10.333 -2.534 1.00 92.19 86 ASP A C 1
ATOM 681 O O . ASP A 1 86 ? 7.860 11.176 -1.705 1.00 92.19 86 ASP A O 1
ATOM 685 N N . LEU A 1 87 ? 7.644 10.281 -3.752 1.00 93.25 87 LEU A N 1
ATOM 686 C CA . LEU A 1 87 ? 6.570 11.166 -4.207 1.00 93.25 87 LEU A CA 1
ATOM 687 C C . LEU A 1 87 ? 5.202 10.818 -3.593 1.00 93.25 87 LEU A C 1
ATOM 689 O O . LEU A 1 87 ? 4.455 11.705 -3.187 1.00 93.25 87 LEU A O 1
ATOM 693 N N . LEU A 1 88 ? 4.840 9.532 -3.566 1.00 92.75 88 LEU A N 1
ATOM 694 C CA . LEU A 1 88 ? 3.476 9.081 -3.263 1.00 92.75 88 LEU A CA 1
ATOM 695 C C . LEU A 1 88 ? 3.231 8.814 -1.779 1.00 92.75 88 LEU A C 1
ATOM 697 O O . LEU A 1 88 ? 2.115 9.029 -1.303 1.00 92.75 88 LEU A O 1
ATOM 701 N N . ALA A 1 89 ? 4.238 8.345 -1.041 1.00 89.94 89 ALA A N 1
ATOM 702 C CA . ALA A 1 89 ? 4.088 8.007 0.371 1.00 89.94 89 ALA A CA 1
ATOM 703 C C . ALA A 1 89 ? 3.625 9.204 1.226 1.00 89.94 89 ALA A C 1
ATOM 705 O O . ALA A 1 89 ? 2.688 9.017 2.003 1.00 89.94 89 ALA A O 1
ATOM 706 N N . PRO A 1 90 ? 4.161 10.434 1.067 1.00 90.69 90 PRO A N 1
ATOM 707 C CA . PRO A 1 90 ? 3.682 11.593 1.824 1.00 90.69 90 PRO A CA 1
ATOM 708 C C . PRO A 1 90 ? 2.221 11.944 1.520 1.00 90.69 90 PRO A C 1
ATOM 710 O O . PRO A 1 90 ? 1.450 12.235 2.435 1.00 90.69 90 PRO A O 1
ATOM 713 N N . ILE A 1 91 ? 1.820 11.867 0.245 1.00 91.69 91 ILE A N 1
ATOM 714 C CA . ILE A 1 91 ? 0.438 12.122 -0.187 1.00 91.69 91 ILE A CA 1
ATOM 715 C C . ILE A 1 91 ? -0.495 11.105 0.468 1.00 91.69 91 ILE A C 1
ATOM 717 O O . ILE A 1 91 ? -1.494 11.472 1.083 1.00 91.69 91 ILE A O 1
ATOM 721 N N . TYR A 1 92 ? -0.138 9.823 0.386 1.00 90.88 92 TYR A N 1
ATOM 722 C CA . TYR A 1 92 ? -0.903 8.750 1.004 1.00 90.88 92 TYR A CA 1
ATOM 723 C C . TYR A 1 92 ? -1.018 8.928 2.525 1.00 90.88 92 TYR A C 1
ATOM 725 O O . TYR A 1 92 ? -2.120 8.847 3.065 1.00 90.88 92 TYR A O 1
ATOM 733 N N . LEU A 1 93 ? 0.094 9.196 3.218 1.00 88.00 93 LEU A N 1
ATOM 734 C CA . LEU A 1 93 ? 0.111 9.368 4.673 1.00 88.00 93 LEU A CA 1
ATOM 735 C C . LEU A 1 93 ? -0.795 10.515 5.116 1.00 88.00 93 LEU A C 1
ATOM 737 O O . LEU A 1 93 ? -1.506 10.373 6.108 1.00 88.00 93 LEU A O 1
ATOM 741 N N . ASN A 1 94 ? -0.827 11.620 4.368 1.00 88.50 94 ASN A N 1
ATOM 742 C CA . ASN A 1 94 ? -1.723 12.729 4.678 1.00 88.50 94 ASN A CA 1
ATOM 743 C C . ASN A 1 94 ? -3.204 12.315 4.585 1.00 88.50 94 ASN A C 1
ATOM 745 O O . ASN A 1 94 ? -3.992 12.632 5.474 1.00 88.50 94 ASN A O 1
ATOM 749 N N . VAL A 1 95 ? -3.564 11.554 3.547 1.00 88.31 95 VAL A N 1
ATOM 750 C CA . VAL A 1 95 ? -4.942 11.105 3.273 1.00 88.31 95 VAL A CA 1
ATOM 751 C C . VAL A 1 95 ? -5.404 9.992 4.213 1.00 88.31 95 VAL A C 1
ATOM 753 O O . VAL A 1 95 ? -6.589 9.898 4.532 1.00 88.31 95 VAL A O 1
ATOM 756 N N . ALA A 1 96 ? -4.491 9.118 4.631 1.00 87.38 96 ALA A N 1
ATOM 757 C CA . ALA A 1 96 ? -4.799 7.939 5.435 1.00 87.38 96 ALA A CA 1
ATOM 758 C C . ALA A 1 96 ? -4.572 8.148 6.941 1.00 87.38 96 ALA A C 1
ATOM 760 O O . ALA A 1 96 ? -4.788 7.219 7.717 1.00 87.38 96 ALA A O 1
ATOM 761 N N . ARG A 1 97 ? -4.143 9.340 7.372 1.00 84.94 97 ARG A N 1
ATOM 762 C CA . ARG A 1 97 ? -3.755 9.648 8.760 1.00 84.94 97 ARG A CA 1
ATOM 763 C C . ARG A 1 97 ? -4.804 9.261 9.803 1.00 84.94 97 ARG A C 1
ATOM 765 O O . ARG A 1 97 ? -4.454 8.705 10.836 1.00 84.94 97 ARG A O 1
ATOM 772 N N . GLU A 1 98 ? -6.079 9.518 9.528 1.00 82.31 98 GLU A N 1
ATOM 773 C CA . GLU A 1 98 ? -7.165 9.252 10.482 1.00 82.31 98 GLU A CA 1
ATOM 774 C C . GLU A 1 98 ? -7.356 7.752 10.733 1.00 82.31 98 GLU A C 1
ATOM 776 O O . GLU A 1 98 ? -7.495 7.320 11.879 1.00 82.31 98 GLU A O 1
ATOM 781 N N . VAL A 1 99 ? -7.254 6.950 9.672 1.00 85.12 99 VAL A N 1
ATOM 782 C CA . VAL A 1 99 ? -7.466 5.496 9.716 1.00 85.12 99 VAL A CA 1
ATOM 783 C C . VAL A 1 99 ? -6.183 4.695 9.908 1.00 85.12 99 VAL A C 1
ATOM 785 O O . VAL A 1 99 ? -6.225 3.473 9.965 1.00 85.12 99 VAL A O 1
ATOM 788 N N . THR A 1 100 ? -5.022 5.342 9.944 1.00 86.62 100 THR A N 1
ATOM 789 C CA . THR A 1 100 ? -3.749 4.642 10.125 1.00 86.62 100 THR A CA 1
ATOM 790 C C . THR A 1 100 ? -3.438 4.556 11.609 1.00 86.62 100 THR A C 1
ATOM 792 O O . THR A 1 100 ? -3.507 5.561 12.319 1.00 86.62 100 THR A O 1
ATOM 795 N N . PHE A 1 101 ? -3.091 3.357 12.069 1.00 85.69 101 PHE A N 1
ATOM 796 C CA . PHE A 1 101 ? -2.522 3.137 13.392 1.00 85.69 101 PHE A CA 1
ATOM 797 C C . PHE A 1 101 ? -1.006 3.036 13.279 1.00 85.69 101 PHE A C 1
ATOM 799 O O . PHE A 1 101 ? -0.482 2.179 12.561 1.00 85.69 101 PHE A O 1
ATOM 806 N N . ILE A 1 102 ? -0.305 3.929 13.976 1.00 80.56 102 ILE A N 1
ATOM 807 C CA . ILE A 1 102 ? 1.162 3.996 13.926 1.00 80.56 102 ILE A CA 1
ATOM 808 C C . ILE A 1 102 ? 1.776 2.917 14.824 1.00 80.56 102 ILE A C 1
ATOM 810 O O . ILE A 1 102 ? 2.725 2.238 14.439 1.00 80.56 102 ILE A O 1
ATOM 814 N N . ASN A 1 103 ? 1.234 2.752 16.030 1.00 81.75 103 ASN A N 1
ATOM 815 C CA . ASN A 1 103 ? 1.693 1.783 17.020 1.00 81.75 103 ASN A CA 1
ATOM 816 C C . ASN A 1 103 ? 0.549 1.408 17.978 1.00 81.75 103 ASN A C 1
ATOM 818 O O . ASN A 1 103 ? -0.547 1.958 17.896 1.00 81.75 103 ASN A O 1
ATOM 822 N N . GLY A 1 104 ? 0.802 0.471 18.896 1.00 83.75 104 GLY A N 1
ATOM 823 C CA . GLY A 1 104 ? -0.212 0.034 19.863 1.00 83.75 104 GLY A CA 1
ATOM 824 C C . GLY A 1 104 ? -0.701 1.149 20.797 1.00 83.75 104 GLY A C 1
ATOM 825 O O . GLY A 1 104 ? -1.869 1.162 21.164 1.00 83.75 104 GLY A O 1
ATOM 826 N N . ILE A 1 105 ? 0.154 2.122 21.126 1.00 86.31 105 ILE A N 1
ATOM 827 C CA . ILE A 1 105 ? -0.217 3.260 21.984 1.00 86.31 105 ILE A CA 1
ATOM 828 C C . ILE A 1 105 ? -1.230 4.165 21.267 1.00 86.31 105 ILE A C 1
ATOM 830 O O . ILE A 1 105 ? -2.190 4.621 21.880 1.00 86.31 105 ILE A O 1
ATOM 834 N N . ASP A 1 106 ? -1.041 4.404 19.969 1.00 85.06 106 ASP A N 1
ATOM 835 C CA . ASP A 1 106 ? -1.971 5.170 19.132 1.00 85.06 106 ASP A CA 1
ATOM 836 C C . ASP A 1 106 ? -3.353 4.501 19.062 1.00 85.06 106 ASP A C 1
ATOM 838 O O . ASP A 1 106 ? -4.377 5.175 19.165 1.00 85.06 106 ASP A O 1
ATOM 842 N N . VAL A 1 107 ? -3.393 3.166 18.989 1.00 87.44 107 VAL A N 1
ATOM 843 C CA . VAL A 1 107 ? -4.655 2.411 19.062 1.00 87.44 107 VAL A CA 1
ATOM 844 C C . VAL A 1 107 ? -5.348 2.625 20.400 1.00 87.44 107 VAL A C 1
ATOM 846 O O . VAL A 1 107 ? -6.524 2.975 20.415 1.00 87.44 107 VAL A O 1
ATOM 849 N N . ILE A 1 108 ? -4.627 2.454 21.512 1.00 89.56 108 ILE A N 1
ATOM 850 C CA . ILE A 1 108 ? -5.196 2.609 22.858 1.00 89.56 108 ILE A CA 1
ATOM 851 C C . ILE A 1 108 ? -5.779 4.014 23.030 1.00 89.56 108 ILE A C 1
ATOM 853 O O . ILE A 1 108 ? -6.932 4.141 23.422 1.00 89.56 108 ILE A O 1
ATOM 857 N N . ARG A 1 109 ? -5.048 5.063 22.637 1.00 88.81 109 ARG A N 1
ATOM 858 C CA . ARG A 1 109 ? -5.532 6.452 22.730 1.00 88.81 109 ARG A CA 1
ATOM 859 C C . ARG A 1 109 ? -6.798 6.698 21.914 1.00 88.81 109 ARG A C 1
ATOM 861 O O . ARG A 1 109 ? -7.706 7.390 22.371 1.00 88.81 109 ARG A O 1
ATOM 868 N N . LYS A 1 110 ? -6.870 6.152 20.696 1.00 86.88 110 LYS A N 1
ATOM 869 C CA . LYS A 1 110 ? -8.068 6.275 19.854 1.00 86.88 110 LYS A CA 1
ATOM 870 C C . LYS A 1 110 ? -9.249 5.501 20.447 1.00 86.88 110 LYS A C 1
ATOM 872 O O . LYS A 1 110 ? -10.368 5.999 20.387 1.00 86.88 110 LYS A O 1
ATOM 877 N N . LEU A 1 111 ? -9.006 4.342 21.061 1.00 88.50 111 LEU A N 1
ATOM 878 C CA . LEU A 1 111 ? -10.033 3.577 21.772 1.00 88.50 111 LEU A CA 1
ATOM 879 C C . LEU A 1 111 ? -10.530 4.298 23.027 1.00 88.50 111 LEU A C 1
ATOM 881 O O . LEU A 1 111 ? -11.735 4.393 23.217 1.00 88.50 111 LEU A O 1
ATOM 885 N N . GLU A 1 112 ? -9.632 4.844 23.848 1.00 89.81 112 GLU A N 1
ATOM 886 C CA . GLU A 1 112 ? -9.986 5.629 25.038 1.00 89.81 112 GLU A CA 1
ATOM 887 C C . GLU A 1 112 ? -10.874 6.816 24.671 1.00 89.81 112 GLU A C 1
ATOM 889 O O . GLU A 1 112 ? -11.902 7.039 25.306 1.00 89.81 112 GLU A O 1
ATOM 894 N N . LYS A 1 113 ? -10.529 7.537 23.598 1.00 87.94 113 LYS A N 1
ATOM 895 C CA . LYS A 1 113 ? -11.373 8.614 23.078 1.00 87.94 113 LYS A CA 1
ATOM 896 C C . LYS A 1 113 ? -12.767 8.104 22.695 1.00 87.94 113 LYS A C 1
ATOM 898 O O . LYS A 1 113 ? -13.760 8.694 23.097 1.00 87.94 113 LYS A O 1
ATOM 903 N N . HIS A 1 114 ? -12.840 6.979 21.986 1.00 87.00 114 HIS A N 1
ATOM 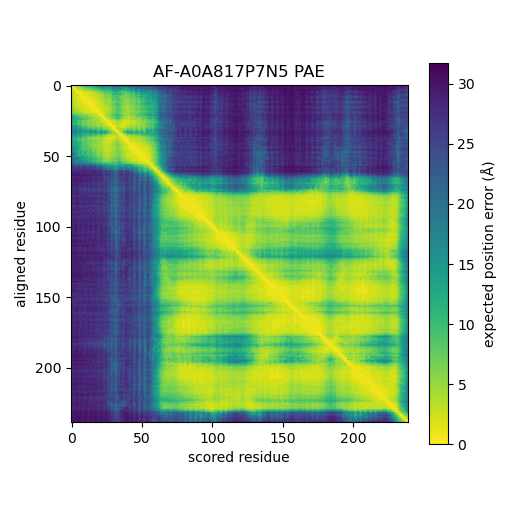904 C CA . HIS A 1 114 ? -14.107 6.364 21.573 1.00 87.00 114 HIS A CA 1
ATOM 905 C C . HIS A 1 114 ? -14.984 5.946 22.767 1.00 87.00 114 HIS A C 1
ATOM 907 O O . HIS A 1 114 ? -16.211 6.030 22.707 1.00 87.00 114 HIS A O 1
ATOM 913 N N . VAL A 1 115 ? -14.355 5.518 23.868 1.00 87.50 115 VAL A N 1
ATOM 914 C CA . VAL A 1 115 ? -15.029 5.231 25.144 1.00 87.50 115 VAL A CA 1
ATOM 915 C C . VAL A 1 115 ? -15.565 6.512 25.779 1.00 87.50 115 VAL A C 1
ATOM 917 O O . VAL A 1 115 ? -16.724 6.537 26.187 1.00 87.50 115 VAL A O 1
ATOM 920 N N . LEU A 1 116 ? -14.755 7.573 25.839 1.00 89.62 116 LEU A N 1
ATOM 921 C CA . LEU A 1 116 ? -15.151 8.867 26.406 1.00 89.62 116 LEU A CA 1
ATOM 922 C C . LEU A 1 116 ? -16.306 9.517 25.641 1.00 89.62 116 LEU A C 1
ATOM 924 O O . LEU A 1 116 ? -17.181 10.117 26.260 1.00 89.62 116 LEU A O 1
ATOM 928 N N . ASP A 1 117 ? -16.340 9.349 24.321 1.00 87.44 117 ASP A N 1
ATOM 929 C CA . ASP A 1 117 ? -17.416 9.864 23.476 1.00 87.44 117 ASP A CA 1
ATOM 930 C C . ASP A 1 117 ? -18.742 9.081 23.695 1.00 87.44 117 ASP A C 1
ATOM 932 O O . ASP A 1 117 ? -19.795 9.479 23.200 1.00 87.44 117 ASP A O 1
ATOM 936 N N . GLY A 1 118 ? -18.725 7.962 24.437 1.00 85.25 118 GLY A N 1
ATOM 937 C CA . GLY A 1 118 ? -19.907 7.144 24.744 1.00 85.25 118 GLY A CA 1
ATOM 938 C C . GLY A 1 118 ? -20.291 6.141 23.652 1.00 85.25 118 GLY A C 1
ATOM 939 O O . GLY A 1 118 ? -21.392 5.593 23.667 1.00 85.25 118 GLY A O 1
ATOM 940 N N . HIS A 1 119 ? -19.393 5.874 22.701 1.00 86.12 119 HIS A N 1
ATOM 941 C CA . HIS A 1 119 ? -19.655 4.999 21.553 1.00 86.12 119 HIS A CA 1
ATOM 942 C C . HIS A 1 119 ? -19.433 3.508 21.872 1.00 86.12 119 HIS A C 1
ATOM 944 O O . HIS A 1 119 ? -19.677 2.640 21.034 1.00 86.12 119 HIS A O 1
ATOM 950 N N . PHE A 1 120 ? -18.958 3.196 23.079 1.00 85.44 120 PHE A N 1
ATOM 951 C CA . PHE A 1 120 ? -18.636 1.841 23.508 1.00 85.44 120 PHE A CA 1
ATOM 952 C C . PHE A 1 120 ? -19.826 1.194 24.215 1.00 85.44 120 PHE A C 1
ATOM 954 O O . PHE A 1 120 ? -20.256 1.639 25.278 1.00 85.44 120 PHE A O 1
ATOM 961 N N . GLN A 1 121 ? -20.356 0.127 23.626 1.00 83.62 121 GLN A N 1
ATOM 962 C CA . GLN A 1 121 ? -21.499 -0.611 24.149 1.00 83.62 121 GLN A CA 1
ATOM 963 C C . GLN A 1 121 ? -21.051 -1.987 24.641 1.00 83.62 121 GLN A C 1
ATOM 965 O O . GLN A 1 121 ? -20.041 -2.528 24.197 1.00 83.62 121 GLN A O 1
ATOM 970 N N . ALA A 1 122 ? -21.838 -2.608 25.520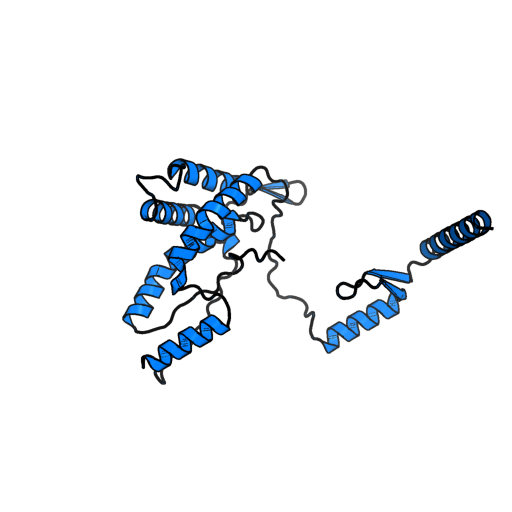 1.00 82.44 122 ALA A N 1
ATOM 971 C CA . ALA A 1 122 ? -21.586 -3.988 25.950 1.00 82.44 122 ALA A CA 1
ATOM 972 C C . ALA A 1 122 ? -21.641 -5.001 24.783 1.00 82.44 122 ALA A C 1
ATOM 974 O O . ALA A 1 122 ? -21.117 -6.104 24.890 1.00 82.44 122 ALA A O 1
ATOM 975 N N . THR A 1 123 ? -22.268 -4.619 23.667 1.00 85.12 123 THR A N 1
ATOM 976 C CA . THR A 1 123 ? -22.371 -5.382 22.415 1.00 85.12 123 THR A CA 1
ATOM 977 C C . THR A 1 123 ? -21.225 -5.112 21.434 1.00 85.12 123 THR A C 1
ATOM 979 O O . THR A 1 123 ? -21.194 -5.710 20.357 1.00 85.12 123 THR A O 1
ATOM 982 N N . THR A 1 124 ? -20.294 -4.206 21.755 1.00 84.81 124 THR A N 1
ATOM 983 C CA . THR A 1 124 ? -19.180 -3.855 20.870 1.00 84.81 124 THR A CA 1
ATOM 984 C C . THR A 1 124 ? -18.193 -5.019 20.766 1.00 84.81 124 THR A C 1
ATOM 986 O O . THR A 1 124 ? -17.571 -5.413 21.749 1.00 84.81 124 THR A O 1
ATOM 989 N N . ASN A 1 125 ? -18.008 -5.531 19.548 1.00 86.88 125 ASN A N 1
ATOM 990 C CA . ASN A 1 125 ? -17.065 -6.607 19.251 1.00 86.88 125 ASN A CA 1
ATOM 991 C C . ASN A 1 125 ? -15.830 -6.080 18.521 1.00 86.88 125 ASN A C 1
ATOM 993 O O . ASN A 1 125 ? -15.929 -5.247 17.619 1.00 86.88 125 ASN A O 1
ATOM 997 N N . PHE A 1 126 ? -14.669 -6.637 18.863 1.00 86.75 126 PHE A N 1
ATOM 998 C CA . PHE A 1 126 ? -13.412 -6.364 18.177 1.00 86.75 126 PHE A CA 1
ATOM 999 C C . PHE A 1 126 ? -13.108 -7.439 17.146 1.00 86.75 126 PHE A C 1
ATOM 1001 O O . PHE A 1 126 ? -13.110 -8.628 17.456 1.00 86.75 126 PHE A O 1
ATOM 1008 N N . ILE A 1 127 ? -12.801 -7.006 15.925 1.00 87.19 127 ILE A N 1
ATOM 1009 C CA . ILE A 1 127 ? -12.431 -7.893 14.825 1.00 87.19 127 ILE A CA 1
ATOM 1010 C C . ILE A 1 127 ? -11.073 -7.447 14.297 1.00 87.19 127 ILE A C 1
ATOM 1012 O O . ILE A 1 127 ? -10.887 -6.291 13.921 1.00 87.19 127 ILE A O 1
ATOM 1016 N N . VAL A 1 128 ? -10.128 -8.383 14.253 1.00 88.25 128 VAL A N 1
ATOM 1017 C CA . VAL A 1 128 ? -8.828 -8.191 13.609 1.00 88.25 128 VAL A CA 1
ATOM 1018 C C . VAL A 1 128 ? -8.826 -8.997 12.319 1.00 8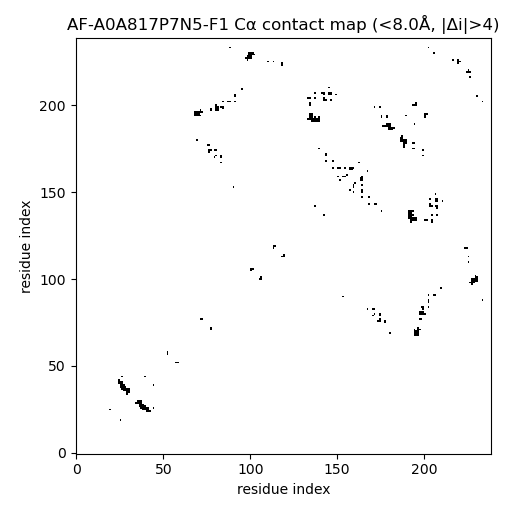8.25 128 VAL A C 1
ATOM 1020 O O . VAL A 1 128 ? -9.043 -10.206 12.339 1.00 88.25 128 VAL A O 1
ATOM 1023 N N . ILE A 1 129 ? -8.591 -8.317 11.199 1.00 85.94 129 ILE A N 1
ATOM 1024 C CA . ILE A 1 129 ? -8.541 -8.926 9.868 1.00 85.94 129 ILE A CA 1
ATOM 1025 C C . ILE A 1 129 ? -7.100 -8.849 9.370 1.00 85.94 129 ILE A C 1
ATOM 1027 O O . ILE A 1 129 ? -6.537 -7.757 9.282 1.00 85.94 129 ILE A O 1
ATOM 1031 N N . ASP A 1 130 ? -6.518 -9.998 9.026 1.00 84.88 130 ASP A N 1
ATOM 1032 C CA . ASP A 1 130 ? -5.218 -10.066 8.360 1.00 84.88 130 ASP A CA 1
ATOM 1033 C C . ASP A 1 130 ? -5.399 -10.301 6.857 1.00 84.88 130 ASP A C 1
ATOM 1035 O O . ASP A 1 130 ? -6.133 -11.196 6.432 1.00 84.88 130 ASP A O 1
ATOM 1039 N N . VAL A 1 131 ? -4.731 -9.484 6.039 1.00 82.00 131 VAL A N 1
ATOM 1040 C CA . VAL A 1 131 ? -4.781 -9.611 4.578 1.00 82.00 131 VAL A CA 1
ATOM 1041 C C . VAL A 1 131 ? -3.606 -10.458 4.116 1.00 82.00 131 VAL A C 1
ATOM 1043 O O . VAL A 1 131 ? -2.461 -10.001 4.054 1.00 82.00 131 VAL A O 1
ATOM 1046 N N . THR A 1 132 ? -3.900 -11.694 3.727 1.00 78.88 132 THR A N 1
ATOM 1047 C CA . THR A 1 132 ? -2.897 -12.635 3.233 1.00 78.88 132 THR A CA 1
ATOM 1048 C C . THR A 1 132 ? -2.306 -12.169 1.906 1.00 78.88 132 THR A C 1
ATOM 1050 O O . THR A 1 132 ? -3.034 -11.841 0.968 1.00 78.88 132 THR A O 1
ATOM 1053 N N . ASP A 1 133 ? -0.977 -12.192 1.793 1.00 75.12 133 ASP A N 1
ATOM 1054 C CA . ASP A 1 133 ? -0.258 -12.008 0.527 1.00 75.12 133 ASP A CA 1
ATOM 1055 C C . ASP A 1 133 ? -0.584 -10.739 -0.266 1.00 75.12 133 ASP A C 1
ATOM 1057 O O . ASP A 1 133 ? -0.463 -10.722 -1.494 1.00 75.12 133 ASP A O 1
ATOM 1061 N N . LEU A 1 134 ? -0.909 -9.653 0.444 1.00 82.44 134 LEU A N 1
ATOM 1062 C CA . LEU A 1 134 ? -1.316 -8.369 -0.128 1.00 82.44 134 LEU A CA 1
ATOM 1063 C C . LEU A 1 134 ? -0.504 -7.985 -1.379 1.00 82.44 134 LEU A C 1
ATOM 1065 O O . LEU A 1 134 ? -1.054 -7.878 -2.472 1.00 82.44 134 LEU A O 1
ATOM 1069 N N . TYR A 1 135 ? 0.822 -7.873 -1.263 1.00 80.62 135 TYR A N 1
ATOM 1070 C CA . TYR A 1 135 ? 1.683 -7.428 -2.368 1.00 80.62 135 TYR A CA 1
ATOM 1071 C C . TYR A 1 135 ? 1.652 -8.341 -3.599 1.00 80.62 135 TYR A C 1
ATOM 1073 O O . TYR A 1 135 ? 1.802 -7.856 -4.720 1.00 80.62 135 TYR A O 1
ATOM 1081 N N . ARG A 1 136 ? 1.445 -9.650 -3.411 1.00 74.38 136 ARG A N 1
ATOM 1082 C CA . ARG A 1 136 ? 1.396 -10.633 -4.504 1.00 74.38 136 ARG A CA 1
ATOM 1083 C C . ARG A 1 136 ? 0.021 -10.682 -5.161 1.00 74.38 136 ARG A C 1
ATOM 1085 O O . ARG A 1 136 ? -0.072 -10.962 -6.353 1.00 74.38 136 ARG A O 1
ATOM 1092 N N . MET A 1 137 ? -1.035 -10.423 -4.394 1.00 80.94 137 MET A N 1
ATOM 1093 C CA . MET A 1 137 ? -2.416 -10.649 -4.819 1.00 80.94 137 MET A CA 1
ATOM 1094 C C . MET A 1 137 ? -3.140 -9.400 -5.319 1.00 80.94 137 MET A C 1
ATOM 1096 O O . MET A 1 137 ? -4.198 -9.539 -5.941 1.00 80.94 137 MET A O 1
ATOM 1100 N N . ILE A 1 138 ? -2.574 -8.206 -5.129 1.00 82.50 138 ILE A N 1
ATOM 1101 C CA . ILE A 1 138 ? -3.171 -6.965 -5.631 1.00 82.50 138 ILE A CA 1
ATOM 1102 C C . ILE A 1 138 ? -3.377 -7.019 -7.160 1.00 82.50 138 ILE A C 1
ATOM 1104 O O . ILE A 1 138 ? -2.426 -7.274 -7.912 1.00 82.50 138 ILE A O 1
ATOM 1108 N N . PRO A 1 139 ? -4.605 -6.759 -7.649 1.00 86.50 139 PRO A N 1
ATOM 1109 C CA . PRO A 1 139 ? -4.872 -6.589 -9.072 1.00 86.50 139 PRO A CA 1
ATOM 1110 C C . PRO A 1 139 ? -4.157 -5.345 -9.608 1.00 86.50 139 PRO A C 1
ATOM 1112 O O . PRO A 1 139 ? -4.363 -4.241 -9.108 1.00 86.50 139 PRO A O 1
ATOM 1115 N N . ARG A 1 140 ? -3.335 -5.506 -10.651 1.00 87.06 140 ARG A N 1
ATOM 1116 C CA . ARG A 1 140 ? -2.511 -4.410 -11.194 1.00 87.06 140 ARG A CA 1
ATOM 1117 C C . ARG A 1 140 ? -3.338 -3.236 -11.699 1.00 87.06 140 ARG A C 1
ATOM 1119 O O . ARG A 1 140 ? -3.104 -2.110 -11.276 1.00 87.06 140 ARG A O 1
ATOM 1126 N N . GLU A 1 141 ? -4.322 -3.500 -12.556 1.00 90.06 141 GLU A N 1
ATOM 1127 C CA . GLU A 1 141 ? -5.176 -2.434 -13.095 1.00 90.06 141 GLU A CA 1
ATOM 1128 C C . GLU A 1 141 ? -6.039 -1.795 -12.003 1.00 90.06 141 GLU A C 1
ATOM 1130 O O . GLU A 1 141 ? -6.179 -0.577 -11.977 1.00 90.06 141 GLU A O 1
ATOM 1135 N N . GLY A 1 142 ? -6.529 -2.582 -11.037 1.00 91.31 142 GLY A N 1
ATOM 1136 C CA . GLY A 1 142 ? -7.234 -2.048 -9.867 1.00 91.31 142 GLY A CA 1
ATOM 1137 C C . GLY A 1 142 ? -6.372 -1.061 -9.075 1.00 91.31 142 GLY A C 1
ATOM 1138 O O . GLY A 1 142 ? -6.807 0.049 -8.782 1.00 91.31 142 GLY A O 1
ATOM 1139 N N . ALA A 1 143 ? -5.116 -1.418 -8.803 1.00 93.00 143 ALA A N 1
ATOM 1140 C CA . ALA A 1 143 ? -4.183 -0.551 -8.091 1.00 93.00 143 ALA A CA 1
ATOM 1141 C C . ALA A 1 143 ? -3.775 0.696 -8.888 1.00 93.00 143 ALA A C 1
ATOM 1143 O O . ALA A 1 143 ? -3.644 1.778 -8.320 1.00 93.00 143 ALA A O 1
ATOM 1144 N N . LEU A 1 144 ? -3.605 0.574 -10.205 1.00 94.69 144 LEU A N 1
ATOM 1145 C CA . LEU A 1 144 ? -3.317 1.716 -11.073 1.00 94.69 144 LEU A CA 1
ATOM 1146 C C . LEU A 1 144 ? -4.519 2.663 -11.182 1.00 94.69 144 LEU A C 1
ATOM 1148 O O . LEU A 1 144 ? -4.334 3.879 -11.204 1.00 94.69 144 LEU A O 1
ATOM 1152 N N . HIS A 1 145 ? -5.746 2.140 -11.187 1.00 96.06 145 HIS A N 1
ATOM 1153 C CA . HIS A 1 145 ? -6.954 2.961 -11.102 1.00 96.06 145 HIS A CA 1
ATOM 1154 C C . HIS A 1 145 ? -7.059 3.694 -9.758 1.00 96.06 145 HIS A C 1
ATOM 1156 O O . HIS A 1 145 ? -7.349 4.893 -9.755 1.00 96.06 145 HIS A O 1
ATOM 1162 N N . ALA A 1 146 ? -6.750 3.019 -8.646 1.00 95.56 146 ALA A N 1
ATOM 1163 C CA . ALA A 1 146 ? -6.676 3.632 -7.319 1.00 95.56 146 ALA A CA 1
ATOM 1164 C C . ALA A 1 146 ? -5.672 4.791 -7.289 1.00 95.56 146 ALA A C 1
ATOM 1166 O O . ALA A 1 146 ? -5.988 5.907 -6.869 1.00 95.56 146 ALA A O 1
ATOM 1167 N N . LEU A 1 147 ? -4.468 4.545 -7.816 1.00 96.56 147 LEU A N 1
ATOM 1168 C CA . LEU A 1 147 ? -3.416 5.549 -7.935 1.00 96.56 147 LEU A CA 1
ATOM 1169 C C . LEU A 1 147 ? -3.866 6.740 -8.787 1.00 96.56 147 LEU A C 1
ATOM 1171 O O . LEU A 1 147 ? -3.717 7.883 -8.365 1.00 96.56 147 LEU A O 1
ATOM 1175 N N . MET A 1 148 ? -4.464 6.490 -9.952 1.00 96.62 148 MET A N 1
ATOM 1176 C CA . MET A 1 148 ? -4.979 7.542 -10.831 1.00 96.62 148 MET A CA 1
ATOM 1177 C C . MET A 1 148 ? -6.006 8.432 -10.116 1.00 96.62 148 MET A C 1
ATOM 1179 O O . MET A 1 148 ? -5.948 9.656 -10.236 1.00 96.62 148 MET A O 1
ATOM 1183 N N . ARG A 1 149 ? -6.941 7.842 -9.361 1.00 95.62 149 ARG A N 1
ATOM 1184 C CA . ARG A 1 149 ? -7.943 8.604 -8.601 1.00 95.62 149 ARG A CA 1
ATOM 1185 C C . ARG A 1 149 ? -7.315 9.416 -7.475 1.00 95.62 149 ARG A C 1
ATOM 1187 O O . ARG A 1 149 ? -7.654 10.590 -7.327 1.00 95.62 149 ARG A O 1
ATOM 1194 N N . LEU A 1 150 ? -6.364 8.838 -6.740 1.00 95.06 150 LEU A N 1
ATOM 1195 C CA . LEU A 1 150 ? -5.607 9.563 -5.719 1.00 95.06 150 LEU A CA 1
ATOM 1196 C C . LEU A 1 150 ? -4.883 10.773 -6.321 1.00 95.06 150 LEU A C 1
ATOM 1198 O O . LEU A 1 150 ? -4.992 11.874 -5.783 1.00 95.06 150 LEU A O 1
ATOM 1202 N N . LEU A 1 151 ? -4.181 10.573 -7.438 1.00 95.56 151 LEU A N 1
ATOM 1203 C CA . LEU A 1 151 ? -3.430 11.619 -8.127 1.00 95.56 151 LEU A CA 1
ATOM 1204 C C . LEU A 1 151 ? -4.347 12.738 -8.619 1.00 95.56 151 LEU A C 1
ATOM 1206 O O . LEU A 1 151 ? -4.065 13.895 -8.344 1.00 95.56 151 LEU A O 1
ATOM 1210 N N . LYS A 1 152 ? -5.472 12.414 -9.268 1.00 95.31 152 LYS A N 1
ATOM 1211 C CA . LYS A 1 152 ? -6.457 13.417 -9.714 1.00 95.31 152 LYS A CA 1
ATOM 1212 C C . LYS A 1 152 ? -7.019 14.245 -8.559 1.00 95.31 152 LYS A C 1
ATOM 1214 O O . LYS A 1 152 ? -7.239 15.438 -8.721 1.00 95.31 152 LYS A O 1
ATOM 1219 N N . LYS A 1 153 ? -7.245 13.622 -7.398 1.00 94.12 153 LYS A N 1
ATOM 1220 C CA . LYS A 1 153 ? -7.786 14.304 -6.214 1.00 94.12 153 LYS A CA 1
ATOM 1221 C C . LYS A 1 153 ? -6.787 15.272 -5.566 1.00 94.12 153 LYS A C 1
ATOM 1223 O O . LYS A 1 153 ? -7.215 16.243 -4.956 1.00 94.12 153 LYS A O 1
ATOM 1228 N N . HIS A 1 154 ? -5.486 15.010 -5.686 1.00 92.62 154 HIS A N 1
ATOM 1229 C CA . HIS A 1 154 ? -4.430 15.785 -5.017 1.00 92.62 154 HIS A CA 1
ATOM 1230 C C . HIS A 1 154 ? -3.524 16.548 -5.985 1.00 92.62 154 HIS A C 1
ATOM 1232 O O . HIS A 1 154 ? -2.516 17.112 -5.566 1.00 92.62 154 HIS A O 1
ATOM 1238 N N . SER A 1 155 ? -3.850 16.542 -7.276 1.00 92.31 155 SER A N 1
ATOM 1239 C CA . SER A 1 155 ? -3.103 17.288 -8.277 1.00 92.31 155 SER A CA 1
ATOM 1240 C C . SER A 1 155 ? -3.488 18.753 -8.279 1.00 92.31 155 SER A C 1
ATOM 1242 O O . SER A 1 155 ? -4.672 19.080 -8.231 1.00 92.31 155 SER A O 1
ATOM 1244 N N . ASP A 1 156 ? -2.494 19.605 -8.470 1.00 91.62 156 ASP A N 1
ATOM 1245 C CA . ASP A 1 156 ? -2.683 21.007 -8.799 1.00 91.62 156 ASP A CA 1
ATOM 1246 C C . ASP A 1 156 ? -2.582 21.169 -10.322 1.00 91.62 156 ASP A C 1
ATOM 1248 O O . ASP A 1 156 ? -1.565 20.822 -10.927 1.00 91.62 156 ASP A O 1
ATOM 1252 N N . HIS A 1 157 ? -3.675 21.590 -10.967 1.00 90.62 157 HIS A N 1
ATOM 1253 C CA . HIS A 1 157 ? -3.774 21.720 -12.429 1.00 90.62 157 HIS A CA 1
ATOM 1254 C C . HIS A 1 157 ? -3.298 20.467 -13.208 1.00 90.62 157 HIS A C 1
ATOM 1256 O O . HIS A 1 157 ? -2.629 20.558 -14.239 1.00 90.62 157 HIS A O 1
ATOM 1262 N N . GLY A 1 158 ? -3.623 19.268 -12.705 1.00 90.62 158 GLY A N 1
ATOM 1263 C CA . GLY A 1 158 ? -3.251 17.993 -13.336 1.00 90.62 158 GLY A CA 1
ATOM 1264 C C . GLY A 1 158 ? -1.785 17.583 -13.145 1.00 90.62 158 GLY A C 1
ATOM 1265 O O . GLY A 1 158 ? -1.293 16.695 -13.855 1.00 90.62 158 GLY A O 1
ATOM 1266 N N . LYS A 1 159 ? -1.080 18.206 -12.194 1.00 91.44 159 LYS A N 1
ATOM 1267 C CA . LYS A 1 159 ? 0.306 17.892 -11.834 1.00 91.44 159 LYS A CA 1
ATOM 1268 C C . LYS A 1 159 ? 0.469 17.611 -10.342 1.00 91.44 159 LYS A C 1
ATOM 1270 O O . LYS A 1 159 ? -0.280 18.113 -9.513 1.00 91.44 159 LYS A O 1
ATOM 1275 N N . ILE A 1 160 ? 1.480 16.817 -10.001 1.00 92.94 160 ILE A N 1
ATOM 1276 C CA . ILE A 1 160 ? 2.000 16.687 -8.636 1.00 92.94 160 ILE A CA 1
ATOM 1277 C C . ILE A 1 160 ? 3.400 17.290 -8.640 1.00 92.94 160 ILE A C 1
ATOM 1279 O O . ILE A 1 160 ? 4.320 16.745 -9.257 1.00 92.94 160 ILE A O 1
ATOM 1283 N N . GLY A 1 161 ? 3.548 18.448 -7.995 1.00 88.81 161 GLY A N 1
ATOM 1284 C CA . GLY A 1 161 ? 4.747 19.268 -8.142 1.00 88.81 161 GLY A CA 1
ATOM 1285 C C . GLY A 1 161 ? 4.959 19.634 -9.613 1.00 88.81 161 GLY A C 1
ATOM 1286 O O . GLY A 1 161 ? 4.115 20.271 -10.236 1.00 88.81 161 GLY A O 1
ATOM 1287 N N . THR A 1 162 ? 6.072 19.193 -10.193 1.00 91.31 162 THR A N 1
ATOM 1288 C CA . THR A 1 162 ? 6.418 19.469 -11.597 1.00 91.31 162 THR A CA 1
ATOM 1289 C C . THR A 1 162 ? 5.954 18.389 -12.579 1.00 91.31 162 THR A C 1
ATOM 1291 O O . THR A 1 162 ? 5.997 18.610 -13.791 1.00 91.31 162 THR A O 1
ATOM 1294 N N . LEU A 1 163 ? 5.499 17.229 -12.095 1.00 95.19 163 LEU A N 1
ATOM 1295 C CA . LEU A 1 163 ? 5.187 16.068 -12.930 1.00 95.19 163 LEU A CA 1
ATOM 1296 C C . LEU A 1 163 ? 3.706 15.997 -13.292 1.00 95.19 163 LEU A C 1
ATOM 1298 O O . LEU A 1 163 ? 2.844 16.140 -12.429 1.00 95.19 163 LEU A O 1
ATOM 1302 N N . SER A 1 164 ? 3.403 15.692 -14.556 1.00 96.88 164 SER A N 1
ATOM 1303 C CA . SER A 1 164 ? 2.034 15.360 -14.960 1.00 96.88 164 SER A CA 1
ATOM 1304 C C . SER A 1 164 ? 1.609 14.005 -14.392 1.00 96.88 164 SER A C 1
ATOM 1306 O O . SER A 1 164 ? 2.423 13.087 -14.251 1.00 96.88 164 SER A O 1
ATOM 1308 N N . ILE A 1 165 ? 0.309 13.854 -14.121 1.00 96.25 165 ILE A N 1
ATOM 1309 C CA . ILE A 1 165 ? -0.275 12.570 -13.691 1.00 96.25 165 ILE A CA 1
ATOM 1310 C C . ILE A 1 165 ? 0.094 11.449 -14.672 1.00 96.25 165 ILE A C 1
ATOM 1312 O O . ILE A 1 165 ? 0.488 10.361 -14.266 1.00 96.25 165 ILE A O 1
ATOM 1316 N N . ASP A 1 166 ? 0.021 11.728 -15.969 1.00 96.69 166 ASP A N 1
ATOM 1317 C CA . ASP A 1 166 ? 0.341 10.783 -17.035 1.00 96.69 166 ASP A CA 1
ATOM 1318 C C . ASP A 1 166 ? 1.811 10.304 -16.996 1.00 96.69 166 ASP A C 1
ATOM 1320 O O . ASP A 1 166 ? 2.082 9.110 -17.139 1.00 96.69 166 ASP A O 1
ATOM 1324 N N . ALA A 1 167 ? 2.767 11.189 -16.685 1.00 96.38 167 ALA A N 1
ATOM 1325 C CA . ALA A 1 167 ? 4.163 10.794 -16.486 1.00 96.38 167 ALA A CA 1
ATOM 1326 C C . ALA A 1 167 ? 4.333 9.861 -15.274 1.00 96.38 167 ALA A C 1
ATOM 1328 O O . ALA A 1 167 ? 5.015 8.838 -15.373 1.00 96.38 167 ALA A O 1
ATOM 1329 N N . ILE A 1 168 ? 3.674 10.175 -14.153 1.00 96.62 168 ILE A N 1
ATOM 1330 C CA . ILE A 1 168 ? 3.677 9.342 -12.938 1.00 96.62 168 ILE A CA 1
ATOM 1331 C C . ILE A 1 168 ? 3.094 7.957 -13.241 1.00 96.62 168 ILE A C 1
ATOM 1333 O O . ILE A 1 168 ? 3.678 6.939 -12.872 1.00 96.62 168 ILE A O 1
ATOM 1337 N N . MET A 1 169 ? 1.985 7.905 -13.979 1.00 97.12 169 MET A N 1
ATOM 1338 C CA . MET A 1 169 ? 1.324 6.656 -14.353 1.00 97.12 169 MET A CA 1
ATOM 1339 C C . MET A 1 169 ? 2.168 5.796 -15.298 1.00 97.12 169 MET A C 1
ATOM 1341 O O . MET A 1 169 ? 2.212 4.577 -15.124 1.00 97.12 169 MET A O 1
ATOM 1345 N N . ARG A 1 170 ? 2.888 6.398 -16.254 1.00 95.81 170 ARG A N 1
ATOM 1346 C CA . ARG A 1 170 ? 3.853 5.666 -17.093 1.00 95.81 170 ARG A CA 1
ATOM 1347 C C . ARG A 1 170 ? 4.976 5.047 -16.269 1.00 95.81 170 ARG A C 1
ATOM 1349 O O . ARG A 1 170 ? 5.292 3.877 -16.467 1.00 95.81 170 ARG A O 1
ATOM 1356 N N . MET A 1 171 ? 5.550 5.799 -15.330 1.00 94.81 171 MET A N 1
ATOM 1357 C CA . MET A 1 171 ? 6.586 5.279 -14.432 1.00 94.81 171 MET A CA 1
ATOM 1358 C C . MET A 1 171 ? 6.054 4.134 -13.560 1.00 94.81 171 MET A C 1
ATOM 1360 O O . MET A 1 171 ? 6.723 3.114 -13.417 1.00 94.81 171 MET A O 1
ATOM 1364 N N . ALA A 1 172 ? 4.838 4.265 -13.021 1.00 94.31 172 ALA A N 1
ATOM 1365 C CA . ALA A 1 172 ? 4.199 3.217 -12.229 1.00 94.31 172 ALA A CA 1
ATOM 1366 C C . ALA A 1 172 ? 4.012 1.920 -13.034 1.00 94.31 172 ALA A C 1
ATOM 1368 O O . ALA A 1 172 ? 4.364 0.840 -12.556 1.00 94.31 172 ALA A O 1
ATOM 1369 N N . ARG A 1 173 ? 3.514 2.024 -14.276 1.00 92.81 173 ARG A N 1
ATOM 1370 C CA . ARG A 1 173 ? 3.379 0.879 -15.192 1.00 92.81 173 ARG A CA 1
ATOM 1371 C C . ARG A 1 173 ? 4.734 0.247 -15.507 1.00 92.81 173 ARG A C 1
ATOM 1373 O O . ARG A 1 173 ? 4.868 -0.964 -15.372 1.00 92.81 173 ARG A O 1
ATOM 1380 N N . LEU A 1 174 ? 5.752 1.059 -15.805 1.00 91.25 174 LEU A N 1
ATOM 1381 C CA . LEU A 1 174 ? 7.113 0.582 -16.060 1.00 91.25 174 LEU A CA 1
ATOM 1382 C C . LEU A 1 174 ? 7.654 -0.256 -14.892 1.00 91.25 174 LEU A C 1
ATOM 1384 O O . LEU A 1 174 ? 8.126 -1.371 -15.109 1.00 91.25 174 LEU A O 1
ATOM 1388 N N . VAL A 1 175 ? 7.548 0.239 -13.653 1.00 89.81 175 VAL A N 1
ATOM 1389 C CA . VAL A 1 175 ? 8.000 -0.511 -12.468 1.00 89.81 175 VAL A CA 1
ATOM 1390 C C . VAL A 1 175 ? 7.250 -1.841 -12.354 1.00 89.81 175 VAL A C 1
ATOM 1392 O O . VAL A 1 175 ? 7.873 -2.885 -12.159 1.00 89.81 175 VAL A O 1
ATOM 1395 N N . LEU A 1 176 ? 5.927 -1.842 -12.545 1.00 86.75 176 LEU A N 1
ATOM 1396 C CA . LEU A 1 176 ? 5.122 -3.065 -12.481 1.00 86.75 176 LEU A CA 1
ATOM 1397 C C . LEU A 1 176 ? 5.457 -4.077 -13.588 1.00 86.75 176 LEU A C 1
ATOM 1399 O O . LEU A 1 176 ? 5.399 -5.286 -13.343 1.00 86.75 176 LEU A O 1
ATOM 1403 N N . ASP A 1 177 ? 5.825 -3.601 -14.775 1.00 85.69 177 ASP A N 1
ATOM 1404 C CA . ASP A 1 177 ? 6.181 -4.434 -15.923 1.00 85.69 177 ASP A CA 1
ATOM 1405 C C . ASP A 1 177 ? 7.594 -5.010 -15.860 1.00 85.69 177 ASP A C 1
ATOM 1407 O O . ASP A 1 177 ? 7.843 -6.066 -16.440 1.00 85.69 177 ASP A O 1
ATOM 1411 N N . THR A 1 178 ? 8.494 -4.367 -15.117 1.00 81.50 178 THR A N 1
ATOM 1412 C CA . THR A 1 178 ? 9.880 -4.826 -14.915 1.00 81.50 178 THR A CA 1
ATOM 1413 C C . THR A 1 178 ? 10.028 -5.913 -13.843 1.00 81.50 178 THR A C 1
ATOM 1415 O O . THR A 1 178 ? 11.142 -6.338 -13.539 1.00 81.50 178 THR A O 1
ATOM 1418 N N . ASN A 1 179 ? 8.914 -6.391 -13.275 1.00 77.25 179 ASN A N 1
ATOM 1419 C CA . ASN A 1 179 ? 8.889 -7.475 -12.291 1.00 77.25 179 ASN A CA 1
ATOM 1420 C C . ASN A 1 179 ? 9.201 -8.834 -12.939 1.00 77.25 179 ASN A C 1
ATOM 1422 O O . ASN A 1 179 ? 8.292 -9.623 -13.221 1.00 77.25 179 ASN A O 1
ATOM 1426 N N . CYS A 1 180 ? 10.486 -9.111 -13.144 1.00 75.94 180 CYS A N 1
ATOM 1427 C CA . CYS A 1 180 ? 10.993 -10.390 -13.630 1.00 75.94 180 CYS A CA 1
ATOM 1428 C C . CYS A 1 180 ? 11.910 -11.043 -12.588 1.00 75.94 180 CYS A C 1
ATOM 1430 O O . CYS A 1 180 ? 12.627 -10.353 -11.865 1.00 75.94 180 CYS A O 1
ATOM 1432 N N . PHE A 1 181 ? 11.904 -12.372 -12.519 1.00 76.62 181 PHE A N 1
ATOM 1433 C CA . PHE A 1 181 ? 12.810 -13.154 -11.678 1.00 76.62 181 PHE A CA 1
ATOM 1434 C C . PHE A 1 181 ? 13.306 -14.391 -12.429 1.00 76.62 181 PHE A C 1
ATOM 1436 O O . PHE A 1 181 ? 12.649 -14.867 -13.355 1.00 76.62 181 PHE A O 1
ATOM 1443 N N . ALA A 1 182 ? 14.473 -14.901 -12.039 1.00 75.81 182 ALA A N 1
ATOM 1444 C CA . ALA A 1 182 ? 15.032 -16.129 -12.586 1.00 75.81 182 ALA A CA 1
ATOM 1445 C C . ALA A 1 182 ? 14.875 -17.272 -11.577 1.00 75.81 182 ALA A C 1
ATOM 1447 O O . ALA A 1 182 ? 15.139 -17.094 -10.388 1.00 75.81 182 ALA A O 1
ATOM 1448 N N . TYR A 1 183 ? 14.447 -18.436 -12.053 1.00 79.00 183 TYR A N 1
ATOM 1449 C CA . TYR A 1 183 ? 14.387 -19.670 -11.277 1.00 79.00 183 TYR A CA 1
ATOM 1450 C C . TYR A 1 183 ? 14.688 -20.847 -12.204 1.00 79.00 183 TYR A C 1
ATOM 1452 O O . 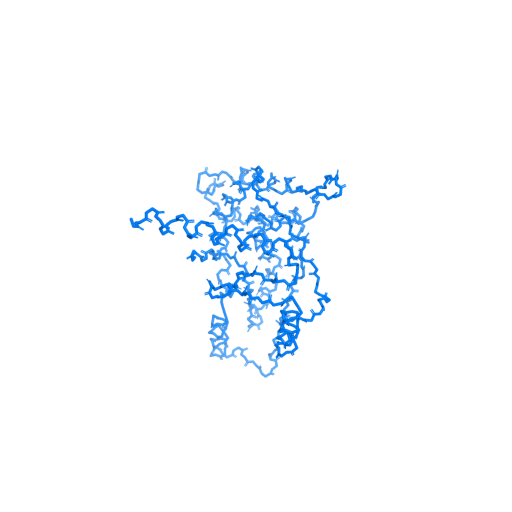TYR A 1 183 ? 14.128 -20.912 -13.296 1.00 79.00 183 TYR A O 1
ATOM 1460 N N . ASP A 1 184 ? 15.579 -21.750 -11.790 1.00 83.50 184 ASP A N 1
ATOM 1461 C CA . ASP A 1 184 ? 15.953 -22.939 -12.574 1.00 83.50 184 ASP A CA 1
ATOM 1462 C C . ASP A 1 184 ? 16.342 -22.608 -14.035 1.00 83.50 184 ASP A C 1
ATOM 1464 O O . ASP A 1 184 ? 15.770 -23.118 -14.997 1.00 83.50 184 ASP A O 1
ATOM 1468 N N . ASN A 1 185 ? 17.256 -21.643 -14.210 1.00 83.38 185 ASN A N 1
ATOM 1469 C CA . ASN A 1 185 ? 17.713 -21.131 -15.514 1.00 83.38 185 ASN A CA 1
ATOM 1470 C C . ASN A 1 185 ? 16.603 -20.630 -16.463 1.00 83.38 185 ASN A C 1
ATOM 1472 O O . ASN A 1 185 ? 16.840 -20.437 -17.656 1.00 83.38 185 ASN A O 1
ATOM 1476 N N . LYS A 1 186 ? 15.399 -20.370 -15.946 1.00 77.88 186 LYS A N 1
ATOM 1477 C CA . LYS A 1 186 ? 14.272 -19.796 -16.686 1.00 77.88 186 LYS A CA 1
ATOM 1478 C C . LYS A 1 186 ? 13.909 -18.431 -16.123 1.00 77.88 186 LYS A C 1
ATOM 1480 O O . LYS A 1 186 ? 13.969 -18.202 -14.915 1.00 77.88 186 LYS A O 1
ATOM 1485 N N . TYR A 1 187 ? 13.501 -17.531 -17.011 1.00 80.50 187 TYR A N 1
ATOM 1486 C CA . TYR A 1 187 ? 13.028 -16.199 -16.653 1.00 80.50 187 TYR A CA 1
ATOM 1487 C C . TYR A 1 187 ? 11.506 -16.183 -16.590 1.00 80.50 187 TYR A C 1
ATOM 1489 O O . TYR A 1 187 ? 10.827 -16.614 -17.521 1.00 80.50 187 TYR A O 1
ATOM 1497 N N . TYR A 1 188 ? 10.977 -15.639 -15.504 1.00 78.75 188 TYR A N 1
ATOM 1498 C CA . TYR A 1 188 ? 9.550 -15.506 -15.262 1.00 78.75 188 TYR A CA 1
ATOM 1499 C C . TYR A 1 188 ? 9.205 -14.038 -15.065 1.00 78.75 188 TYR A C 1
ATOM 1501 O O . TYR A 1 188 ? 9.897 -13.317 -14.346 1.00 78.75 188 TYR A O 1
ATOM 1509 N N . LYS A 1 189 ? 8.104 -13.600 -15.676 1.00 79.19 189 LYS A N 1
ATOM 1510 C CA . LYS A 1 189 ? 7.500 -12.293 -15.416 1.00 79.19 189 LYS A CA 1
ATOM 1511 C C . LYS A 1 189 ? 6.339 -12.486 -14.452 1.00 79.19 189 LYS A C 1
ATOM 1513 O O . LYS A 1 189 ? 5.433 -13.276 -14.710 1.00 79.19 189 LYS A O 1
ATOM 1518 N N . GLN A 1 190 ? 6.338 -11.746 -13.352 1.00 75.38 190 GLN A N 1
ATOM 1519 C CA . GLN A 1 190 ? 5.188 -11.716 -12.460 1.00 75.38 190 GLN A CA 1
ATOM 1520 C C . GLN A 1 190 ? 4.025 -11.034 -13.196 1.00 75.38 190 GLN A C 1
ATOM 1522 O O . GLN A 1 190 ? 4.205 -9.952 -13.757 1.00 75.38 190 GLN A O 1
ATOM 1527 N N . THR A 1 191 ? 2.840 -11.646 -13.203 1.00 75.00 191 THR A N 1
ATOM 1528 C CA . THR A 1 191 ? 1.639 -11.124 -13.889 1.00 75.00 191 THR A CA 1
ATOM 1529 C C . THR A 1 191 ? 0.626 -10.489 -12.933 1.00 75.00 191 THR A C 1
ATOM 1531 O O . THR A 1 191 ? -0.201 -9.686 -13.359 1.00 75.00 191 THR A O 1
ATOM 1534 N N . ARG A 1 192 ? 0.718 -10.786 -11.629 1.00 76.69 192 ARG A N 1
ATOM 1535 C CA . ARG A 1 192 ? -0.174 -10.278 -10.575 1.00 76.69 192 ARG A CA 1
ATOM 1536 C C . ARG A 1 192 ? 0.613 -9.707 -9.397 1.00 76.69 192 ARG A C 1
ATOM 1538 O O . ARG A 1 192 ? 1.682 -10.218 -9.071 1.00 76.69 192 ARG A O 1
ATOM 1545 N N . GLY A 1 193 ? 0.089 -8.653 -8.772 1.00 79.12 193 GLY A N 1
ATOM 1546 C CA . GLY A 1 193 ? 0.781 -7.941 -7.703 1.00 79.12 193 GLY A CA 1
ATOM 1547 C C . GLY A 1 193 ? 2.037 -7.213 -8.186 1.00 79.12 193 GLY A C 1
ATOM 1548 O O . GLY A 1 193 ? 2.236 -7.001 -9.391 1.00 79.12 193 GLY A O 1
ATOM 1549 N N . GLY A 1 194 ? 2.887 -6.849 -7.231 1.00 77.88 194 GLY A N 1
ATOM 1550 C CA . GLY A 1 194 ? 4.218 -6.295 -7.468 1.00 77.88 194 GLY A CA 1
ATOM 1551 C C . GLY A 1 194 ? 5.297 -7.076 -6.721 1.00 77.88 194 GLY A C 1
ATOM 1552 O O . GLY A 1 194 ? 5.008 -7.791 -5.754 1.00 77.88 194 GLY A O 1
ATOM 1553 N N . ALA A 1 195 ?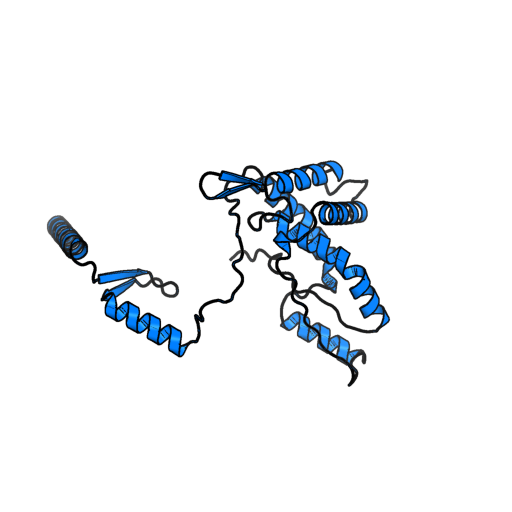 6.549 -6.936 -7.158 1.00 76.50 195 ALA A N 1
ATOM 1554 C CA . ALA A 1 195 ? 7.673 -7.501 -6.428 1.00 76.50 195 ALA A CA 1
ATOM 1555 C C . ALA A 1 195 ? 7.807 -6.805 -5.070 1.00 76.50 195 ALA A C 1
ATOM 1557 O O . ALA A 1 195 ? 7.847 -5.574 -4.993 1.00 76.50 195 ALA A O 1
ATOM 1558 N N . MET A 1 196 ? 7.926 -7.596 -3.998 1.00 72.44 196 MET A N 1
ATOM 1559 C CA . MET A 1 196 ? 8.161 -7.070 -2.646 1.00 72.44 196 MET A CA 1
ATOM 1560 C C . MET A 1 196 ? 9.496 -6.313 -2.528 1.00 72.44 196 MET A C 1
ATOM 1562 O O . MET A 1 196 ? 9.657 -5.526 -1.604 1.00 72.44 196 MET A O 1
ATOM 1566 N N . GLY A 1 197 ? 10.443 -6.534 -3.449 1.00 71.44 197 GLY A N 1
ATOM 1567 C CA . GLY A 1 197 ? 11.723 -5.823 -3.496 1.00 71.44 197 GLY A CA 1
ATOM 1568 C C . GLY A 1 197 ? 11.642 -4.377 -3.995 1.00 71.44 197 GLY A C 1
ATOM 1569 O O . GLY A 1 197 ? 12.612 -3.637 -3.839 1.00 71.44 197 GLY A O 1
ATOM 1570 N N . PHE A 1 198 ? 10.510 -3.950 -4.566 1.00 80.31 198 PHE A N 1
ATOM 1571 C CA . PHE A 1 198 ? 10.295 -2.563 -4.973 1.00 80.31 198 PHE A CA 1
ATOM 1572 C C . PHE A 1 198 ? 9.565 -1.775 -3.886 1.00 80.31 198 PHE A C 1
ATOM 1574 O O . PHE A 1 198 ? 8.441 -2.100 -3.505 1.00 80.31 198 PHE A O 1
ATOM 1581 N N . THR A 1 199 ? 10.173 -0.673 -3.449 1.00 81.94 199 THR A N 1
ATOM 1582 C CA . THR A 1 199 ? 9.581 0.284 -2.499 1.00 81.94 199 THR A CA 1
ATOM 1583 C C . THR A 1 199 ? 8.236 0.838 -2.979 1.00 81.94 199 THR A C 1
ATOM 1585 O O . THR A 1 199 ? 7.316 1.011 -2.186 1.00 81.94 199 THR A O 1
ATOM 1588 N N . PHE A 1 200 ? 8.069 1.042 -4.289 1.00 88.88 200 PHE A N 1
ATOM 1589 C CA . PHE A 1 200 ? 6.819 1.510 -4.883 1.00 88.88 200 PHE A CA 1
ATOM 1590 C C . PHE A 1 200 ? 5.659 0.530 -4.674 1.00 88.88 200 PHE A C 1
ATOM 1592 O O . PHE A 1 200 ? 4.531 0.968 -4.455 1.00 88.88 200 PHE A O 1
ATOM 1599 N N . THR A 1 201 ? 5.917 -0.785 -4.689 1.00 87.62 201 THR A N 1
ATOM 1600 C CA . THR A 1 201 ? 4.877 -1.810 -4.491 1.00 87.62 201 THR A CA 1
ATOM 1601 C C . THR A 1 201 ? 4.147 -1.606 -3.166 1.00 87.62 201 THR A C 1
ATOM 1603 O O . THR A 1 201 ? 2.935 -1.802 -3.089 1.00 87.62 201 THR A O 1
ATOM 1606 N N . GLN A 1 202 ? 4.862 -1.165 -2.131 1.00 86.31 202 GLN A N 1
ATOM 1607 C CA . GLN A 1 202 ? 4.288 -0.907 -0.818 1.00 86.31 202 GLN A CA 1
ATOM 1608 C C . GLN A 1 202 ? 3.386 0.326 -0.796 1.00 86.31 202 GLN A C 1
ATOM 1610 O O . GLN A 1 202 ? 2.255 0.248 -0.312 1.00 86.31 202 GLN A O 1
ATOM 1615 N N . ALA A 1 203 ? 3.850 1.445 -1.355 1.00 90.25 203 ALA A N 1
ATOM 1616 C CA . ALA A 1 203 ? 3.029 2.643 -1.492 1.00 90.25 203 ALA A CA 1
ATOM 1617 C C . ALA A 1 203 ? 1.766 2.349 -2.317 1.00 90.25 203 ALA A C 1
ATOM 1619 O O . ALA A 1 203 ? 0.658 2.674 -1.896 1.00 90.25 203 ALA A O 1
ATOM 1620 N N . LEU A 1 204 ? 1.915 1.653 -3.446 1.00 92.12 204 LEU A N 1
ATOM 1621 C CA . LEU A 1 204 ? 0.803 1.285 -4.315 1.00 92.12 204 LEU A CA 1
ATOM 1622 C C . LEU A 1 204 ? -0.212 0.373 -3.611 1.00 92.12 204 LEU A C 1
ATOM 1624 O O . LEU A 1 204 ? -1.417 0.588 -3.726 1.00 92.12 204 LEU A O 1
ATOM 1628 N N . ALA A 1 205 ? 0.261 -0.617 -2.853 1.00 90.69 205 ALA A N 1
ATOM 1629 C CA . ALA A 1 205 ? -0.595 -1.503 -2.073 1.00 90.69 205 ALA A CA 1
ATOM 1630 C C . ALA A 1 205 ? -1.412 -0.750 -1.026 1.00 90.69 205 ALA A C 1
ATOM 1632 O O . ALA A 1 205 ? -2.605 -0.997 -0.872 1.00 90.69 205 ALA A O 1
ATOM 1633 N N . ASN A 1 206 ? -0.784 0.200 -0.339 1.00 90.56 206 ASN A N 1
ATOM 1634 C CA . ASN A 1 206 ? -1.457 1.043 0.634 1.00 90.56 206 ASN A CA 1
ATOM 1635 C C . ASN A 1 206 ? -2.538 1.915 -0.010 1.00 90.56 206 ASN A C 1
ATOM 1637 O O . ASN A 1 206 ? -3.636 2.008 0.534 1.00 90.56 206 ASN A O 1
ATOM 1641 N N . ILE A 1 207 ? -2.256 2.492 -1.179 1.00 92.88 207 ILE A N 1
ATOM 1642 C CA . ILE A 1 207 ? -3.219 3.289 -1.948 1.00 92.88 207 ILE A CA 1
ATOM 1643 C C . ILE A 1 207 ? -4.411 2.432 -2.387 1.00 92.88 207 ILE A C 1
ATOM 1645 O O . ILE A 1 207 ? -5.554 2.839 -2.196 1.00 92.88 207 ILE A O 1
ATOM 1649 N N . TYR A 1 208 ? -4.157 1.234 -2.919 1.00 93.31 208 TYR A N 1
ATOM 1650 C CA . TYR A 1 208 ? -5.217 0.302 -3.305 1.00 93.31 208 TYR A CA 1
ATOM 1651 C C . TYR A 1 208 ? -6.072 -0.120 -2.105 1.00 93.31 208 TYR A C 1
ATOM 1653 O O . TYR A 1 208 ? -7.297 -0.067 -2.173 1.00 93.31 208 TYR A O 1
ATOM 1661 N N . MET A 1 209 ? -5.439 -0.485 -0.985 1.00 91.25 209 MET A N 1
ATOM 1662 C CA . MET A 1 209 ? -6.164 -0.863 0.229 1.00 91.25 209 MET A CA 1
ATOM 1663 C C . MET A 1 209 ? -7.022 0.278 0.754 1.00 91.25 209 MET A C 1
ATOM 1665 O O . MET A 1 209 ? -8.159 0.026 1.122 1.00 91.25 209 MET A O 1
ATOM 1669 N N . ARG A 1 210 ? -6.515 1.518 0.722 1.00 90.75 210 ARG A N 1
ATOM 1670 C CA . ARG A 1 210 ? -7.263 2.714 1.131 1.00 90.75 210 ARG A CA 1
ATOM 1671 C C . ARG A 1 210 ? -8.535 2.917 0.326 1.00 90.75 210 ARG A C 1
ATOM 1673 O O . ARG A 1 210 ? -9.525 3.414 0.852 1.00 90.75 210 ARG A O 1
ATOM 1680 N N . GLU A 1 211 ? -8.495 2.583 -0.949 1.00 90.62 211 GLU A N 1
ATOM 1681 C CA . GLU A 1 211 ? -9.681 2.636 -1.779 1.00 90.62 211 GLU A CA 1
ATOM 1682 C C . GLU A 1 211 ? -10.649 1.494 -1.477 1.00 90.62 211 GLU A C 1
ATOM 1684 O O . GLU A 1 211 ? -11.842 1.728 -1.323 1.00 90.62 211 GLU A O 1
ATOM 1689 N N . TRP A 1 212 ? -10.133 0.275 -1.342 1.00 90.44 212 TRP A N 1
ATOM 1690 C CA . TRP A 1 212 ? -10.949 -0.899 -1.050 1.00 90.44 212 TRP A CA 1
ATOM 1691 C C . TRP A 1 212 ? -11.661 -0.805 0.312 1.00 90.44 212 TRP A C 1
ATOM 1693 O O . TRP A 1 212 ? -12.788 -1.261 0.456 1.00 90.44 212 TRP A O 1
ATOM 1703 N N . GLU A 1 213 ? -11.033 -0.174 1.307 1.00 91.75 213 GLU A N 1
ATOM 1704 C CA . GLU A 1 213 ? -11.588 -0.000 2.656 1.00 91.75 213 GLU A CA 1
ATOM 1705 C C . GLU A 1 213 ? -12.600 1.162 2.778 1.00 91.75 213 GLU A C 1
ATOM 1707 O O . GLU A 1 213 ? -13.143 1.357 3.864 1.00 91.75 213 GLU A O 1
ATOM 1712 N N . GLN A 1 214 ? -12.868 1.945 1.718 1.00 90.75 214 GLN A N 1
ATOM 1713 C CA . GLN A 1 214 ? -13.733 3.138 1.808 1.00 90.75 214 GLN A CA 1
ATOM 1714 C C . GLN A 1 214 ? -15.138 2.817 2.320 1.00 90.75 214 GLN A C 1
ATOM 1716 O O . GLN A 1 214 ? -15.604 3.485 3.242 1.00 90.75 214 GLN A O 1
ATOM 1721 N N . ASP A 1 215 ? -15.782 1.788 1.772 1.00 91.06 215 ASP A N 1
ATOM 1722 C CA . ASP A 1 215 ? -17.146 1.413 2.157 1.00 91.06 215 ASP A CA 1
ATOM 1723 C C . ASP A 1 215 ? -17.193 0.956 3.619 1.00 91.06 215 ASP A C 1
ATOM 1725 O O . ASP A 1 215 ? -18.092 1.330 4.371 1.00 91.06 215 ASP A O 1
ATOM 1729 N N . LEU A 1 216 ? -16.170 0.212 4.054 1.00 91.31 216 LEU A N 1
ATOM 1730 C CA . LEU A 1 216 ? -16.031 -0.215 5.443 1.00 91.31 216 LEU A CA 1
ATOM 1731 C C . LEU A 1 216 ? -15.861 0.986 6.378 1.00 91.31 216 LEU A C 1
ATOM 1733 O O . LEU A 1 216 ? -16.525 1.049 7.407 1.00 91.31 216 LEU A O 1
ATOM 1737 N N . ILE A 1 217 ? -15.008 1.950 6.026 1.00 91.75 217 ILE A N 1
ATOM 1738 C CA . ILE A 1 217 ? -14.815 3.159 6.835 1.00 91.75 217 ILE A CA 1
ATOM 1739 C C . ILE A 1 217 ? -16.112 3.950 6.933 1.00 91.75 217 ILE A C 1
ATOM 1741 O O . ILE A 1 217 ? -16.493 4.345 8.030 1.00 91.75 217 ILE A O 1
ATOM 1745 N N . GLN A 1 218 ? -16.794 4.175 5.808 1.00 92.19 218 GLN A N 1
ATOM 1746 C CA . GLN A 1 218 ? -18.061 4.904 5.792 1.00 92.19 218 GLN A CA 1
ATOM 1747 C C . GLN A 1 218 ? -19.104 4.204 6.661 1.00 92.19 218 GLN A C 1
ATOM 1749 O O . GLN A 1 218 ? -19.770 4.857 7.461 1.00 92.19 218 GLN A O 1
ATOM 1754 N N . HIS A 1 219 ? -19.187 2.876 6.576 1.00 92.06 219 HIS A N 1
ATOM 1755 C CA . HIS A 1 219 ? -20.062 2.085 7.428 1.00 92.06 219 HIS A CA 1
ATOM 1756 C C . HIS A 1 219 ? -19.724 2.259 8.917 1.00 92.06 219 HIS A C 1
ATOM 1758 O O . HIS A 1 219 ? -20.621 2.511 9.718 1.00 92.06 219 HIS A O 1
ATOM 1764 N N . GLN A 1 220 ? -18.443 2.205 9.303 1.00 90.50 220 GLN A N 1
ATOM 1765 C CA . GLN A 1 220 ? -18.051 2.424 10.700 1.00 90.50 220 GLN A CA 1
ATOM 1766 C C . GLN A 1 220 ? -18.379 3.842 11.178 1.00 90.50 220 GLN A C 1
ATOM 1768 O O . GLN A 1 220 ? -18.893 3.996 12.279 1.00 90.50 220 GLN A O 1
ATOM 1773 N N . VAL A 1 221 ? -18.168 4.869 10.350 1.00 88.25 221 VAL A N 1
ATOM 1774 C CA . VAL A 1 221 ? -18.526 6.254 10.699 1.00 88.25 221 VAL A CA 1
ATOM 1775 C C . VAL A 1 221 ? -20.031 6.393 10.952 1.00 88.25 221 VAL A C 1
ATOM 1777 O O . VAL A 1 221 ? -20.423 6.994 11.946 1.00 88.25 221 VAL A O 1
ATOM 1780 N N . VAL A 1 222 ? -20.876 5.802 10.101 1.00 90.75 222 VAL A N 1
ATOM 1781 C CA . VAL A 1 222 ? -22.344 5.840 10.258 1.00 90.75 222 VAL A CA 1
ATOM 1782 C C . VAL A 1 222 ? -22.806 5.104 11.518 1.00 90.75 222 VAL A C 1
ATOM 1784 O O . VAL A 1 222 ? -23.741 5.544 12.183 1.00 90.75 222 VAL A O 1
ATOM 1787 N N . HIS A 1 223 ? -22.147 3.999 11.863 1.00 89.38 223 HIS A N 1
ATOM 1788 C CA . HIS A 1 223 ? -22.500 3.165 13.011 1.00 89.38 223 HIS A CA 1
ATOM 1789 C C . HIS A 1 223 ? -21.704 3.480 14.273 1.00 89.38 223 HIS A C 1
ATOM 1791 O O . HIS A 1 223 ? -21.725 2.681 15.210 1.00 89.38 223 HIS A O 1
ATOM 1797 N N . ASN A 1 224 ? -21.027 4.632 14.331 1.00 88.31 224 ASN A N 1
ATOM 1798 C CA . ASN A 1 224 ? -20.264 5.032 15.508 1.00 88.31 224 ASN A CA 1
ATOM 1799 C C . ASN A 1 224 ? -19.191 3.997 15.907 1.00 88.31 224 ASN A C 1
ATOM 1801 O O . ASN A 1 224 ? -18.834 3.887 17.076 1.00 88.31 224 ASN A O 1
ATOM 1805 N N . GLY A 1 225 ? -18.679 3.233 14.943 1.00 87.94 225 GLY A N 1
ATOM 1806 C CA . GLY A 1 225 ? -17.621 2.247 15.114 1.00 87.94 225 GLY A CA 1
ATOM 1807 C C . GLY A 1 225 ? -16.229 2.833 14.886 1.00 87.94 225 GLY A C 1
ATOM 1808 O O . GLY A 1 225 ? -16.063 3.917 14.324 1.00 87.94 225 GLY A O 1
ATOM 1809 N N . ILE A 1 226 ? -15.208 2.093 15.316 1.00 88.50 226 ILE A N 1
ATOM 1810 C CA . ILE A 1 226 ? -13.804 2.456 15.121 1.00 88.50 226 ILE A CA 1
ATOM 1811 C C . ILE A 1 226 ? -13.172 1.551 14.064 1.00 88.50 226 ILE A C 1
ATOM 1813 O O . ILE A 1 226 ? -13.252 0.326 14.134 1.00 88.50 226 ILE A O 1
ATOM 1817 N N . TYR A 1 227 ? -12.503 2.162 13.090 1.00 91.19 227 TYR A N 1
ATOM 1818 C CA . TYR A 1 227 ? -11.685 1.460 12.110 1.00 91.19 227 TYR A CA 1
ATOM 1819 C C . TYR A 1 227 ? -10.273 2.022 12.106 1.00 91.19 227 TYR A C 1
ATOM 1821 O O . TYR A 1 227 ? -10.070 3.237 12.116 1.00 91.19 227 TYR A O 1
ATOM 1829 N N . GLY A 1 228 ? -9.296 1.134 11.985 1.00 89.81 228 GLY A N 1
ATOM 1830 C CA . GLY A 1 228 ? -7.986 1.542 11.526 1.00 89.81 228 GLY A CA 1
ATOM 1831 C C . GLY A 1 228 ? -7.133 0.374 11.073 1.00 89.81 228 GLY A C 1
ATOM 1832 O O . GLY A 1 228 ? -7.389 -0.789 11.388 1.00 89.81 228 GLY A O 1
ATOM 1833 N N . ARG A 1 229 ? -6.107 0.707 10.297 1.00 89.31 229 ARG A N 1
ATOM 1834 C CA . ARG A 1 229 ? -5.186 -0.233 9.680 1.00 89.31 229 ARG A CA 1
ATOM 1835 C C . ARG A 1 229 ? -3.768 0.046 10.144 1.00 89.31 229 ARG A C 1
ATOM 1837 O O . ARG A 1 229 ? -3.283 1.176 10.086 1.00 89.31 229 ARG A O 1
ATOM 1844 N N . PHE A 1 230 ? -3.074 -1.014 10.542 1.00 84.69 230 PHE A N 1
ATOM 1845 C CA . PHE A 1 230 ? -1.632 -0.964 10.724 1.00 84.69 230 PHE A CA 1
ATOM 1846 C C . PHE A 1 230 ? -0.953 -0.941 9.362 1.00 84.69 230 PHE A C 1
ATOM 1848 O O . PHE A 1 230 ? -1.086 -1.872 8.563 1.00 84.69 230 PHE A O 1
ATOM 1855 N N . VAL A 1 231 ? -0.203 0.121 9.092 1.00 70.88 231 VAL A N 1
ATOM 1856 C CA . VAL A 1 231 ? 0.580 0.216 7.864 1.00 70.88 231 VAL A CA 1
ATOM 1857 C C . VAL A 1 231 ? 2.019 -0.162 8.178 1.00 70.88 231 VAL A C 1
ATOM 1859 O O . VAL A 1 231 ? 2.767 0.594 8.793 1.00 70.88 231 VAL A O 1
ATOM 1862 N N . LYS A 1 232 ? 2.423 -1.360 7.754 1.00 56.84 232 LYS A N 1
ATOM 1863 C CA . LYS A 1 232 ? 3.804 -1.821 7.909 1.00 56.84 232 LYS A CA 1
ATOM 1864 C C . LYS A 1 232 ? 4.705 -1.052 6.929 1.00 56.84 232 LYS A C 1
ATOM 1866 O O . LYS A 1 232 ? 4.443 -1.092 5.731 1.00 56.84 232 LYS A O 1
ATOM 1871 N N . HIS A 1 233 ? 5.746 -0.389 7.445 1.00 53.62 233 HIS A N 1
ATOM 1872 C CA . HIS A 1 233 ? 6.811 0.335 6.718 1.00 53.62 233 HIS A CA 1
ATOM 1873 C C . HIS A 1 233 ? 6.371 1.461 5.757 1.00 53.62 233 HIS A C 1
ATOM 1875 O O . HIS A 1 233 ? 6.624 1.398 4.562 1.00 53.62 233 HIS A O 1
ATOM 1881 N N . LEU A 1 234 ? 5.790 2.550 6.263 1.00 44.91 234 LEU A N 1
ATOM 1882 C CA . LEU A 1 234 ? 5.898 3.853 5.567 1.00 44.91 234 LEU A CA 1
ATOM 1883 C C . LEU A 1 234 ? 6.879 4.815 6.243 1.00 44.91 234 LEU A C 1
ATOM 1885 O O . LEU A 1 234 ? 7.220 5.852 5.683 1.00 44.91 234 LEU A O 1
ATOM 1889 N N . LEU A 1 235 ? 7.371 4.450 7.423 1.00 36.50 235 LEU A N 1
ATOM 1890 C CA . LEU A 1 235 ? 8.407 5.178 8.128 1.00 36.50 235 LEU A CA 1
ATOM 1891 C C . LEU A 1 235 ? 9.705 4.400 7.925 1.00 36.50 235 LEU A C 1
ATOM 1893 O O . LEU A 1 235 ? 9.943 3.381 8.571 1.00 36.50 235 LEU A O 1
ATOM 1897 N N . ASN A 1 236 ? 10.526 4.855 6.979 1.00 33.44 236 ASN A N 1
ATOM 1898 C CA . ASN A 1 236 ? 11.958 4.610 7.069 1.00 33.44 236 ASN A CA 1
ATOM 1899 C C . ASN A 1 236 ? 12.430 5.341 8.328 1.00 33.44 236 ASN A C 1
ATOM 1901 O O . ASN A 1 236 ? 12.804 6.512 8.267 1.00 33.44 236 ASN A O 1
ATOM 1905 N N . GLU A 1 237 ? 12.377 4.669 9.474 1.00 27.14 237 GLU A N 1
ATOM 1906 C CA . GLU A 1 237 ? 13.237 5.041 10.584 1.00 27.14 237 GLU A CA 1
ATOM 1907 C C . GLU A 1 237 ? 14.665 4.837 10.083 1.00 27.14 237 GLU A C 1
ATOM 1909 O O . GLU A 1 237 ? 15.147 3.719 9.911 1.00 27.14 237 GLU A O 1
ATOM 1914 N N . LYS A 1 238 ? 15.306 5.954 9.730 1.00 28.72 238 LYS A N 1
ATOM 1915 C CA . LYS A 1 238 ? 16.758 6.027 9.676 1.00 28.72 238 LYS A CA 1
ATOM 1916 C C . LYS A 1 238 ? 17.248 5.704 11.090 1.00 28.72 238 LYS A C 1
ATOM 1918 O O . LYS A 1 238 ? 17.208 6.578 11.952 1.00 28.72 238 LYS A O 1
ATOM 1923 N N . CYS A 1 239 ? 17.661 4.463 11.311 1.00 27.41 239 CYS A N 1
ATOM 1924 C CA . CYS A 1 239 ? 18.652 4.129 12.326 1.00 27.41 239 CYS A CA 1
ATOM 1925 C C . CYS A 1 239 ? 20.011 3.994 11.646 1.00 27.41 239 CYS A C 1
ATOM 1927 O O . CYS A 1 239 ? 20.064 3.373 10.559 1.00 27.41 239 CYS A O 1
#

pLDDT: mean 80.58, std 14.1, range [27.14, 97.12]

Radius of gyration: 26.46 Å; Cα contacts (8 Å, |Δi|>4): 198; chains: 1; bounding box: 86×53×44 Å

Nearest PDB structures (foldseek):
  7trd-assembly1_A  TM=5.386E-01  e=5.180E-04  Homo sapiens
  7qxs-assembly1_A  TM=4.623E-01  e=5.853E-03  Homo sapiens
  3ew3-assembly1_A  TM=2.055E-01  e=1.582E+00  Homo sapiens
  6zvp-assembly1_D  TM=1.481E-01  e=8.942E+00  Homo sapiens

Sequence (239 aa):
MLETRVQREHKIVQSIQSLLRNRSDIVIRRTDKSKVFYIGNATDFAGKAEEYM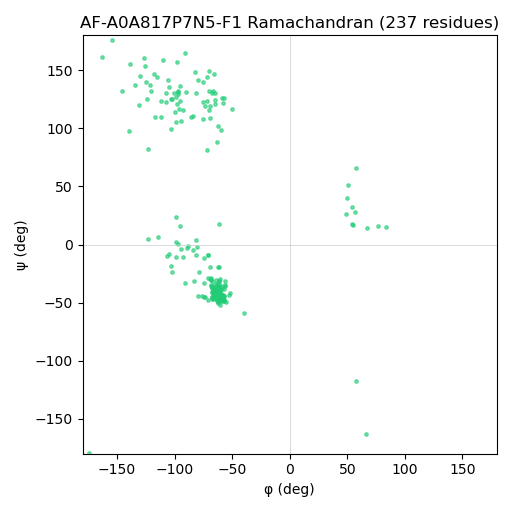LKTNACQEPGTPLRLIIASIHAPATLVSKFLNDLLAPIYLNVAREVTFINGIDVIRKLEKHVLDGHFQATTNFIVIDVTDLYRMIPREGALHALMRLLKKHSDHGKIGTLSIDAIMRMARLVLDTNCFAYDNKYYKQTRGGAMGFTFTQALANIYMREWEQDLIQHQVVHNGIYGRFVKHLLNEKC

Secondary structure (DSSP, 8-state):
-HHHHHHHHHHHHHHHHHHHHT-TTEEEEE-TTTSPEEEEEHHHHHHHHHHHHHHHT------PPP------TT-TTHHHHHHHHHHHHHHHHHHHTTTEE-SHHHH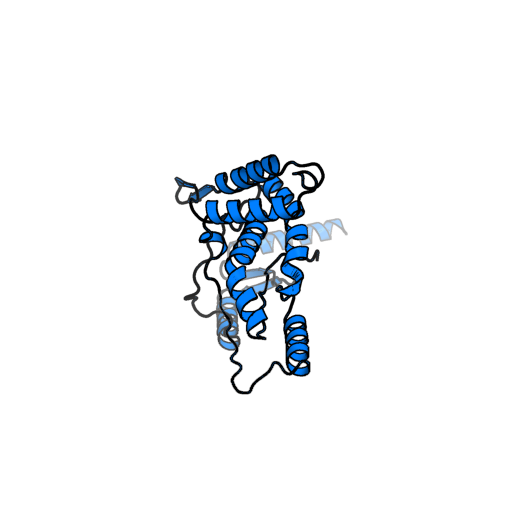HHHHHHHHHTT---TT--------TTHHHH--HHHHHHHHHHHHHHH-BTTEETTEEHHHHHHHHHHHHHT-EEEETTEEEE--SS--TT-HHHHHHHHHHHHHHTHHHHHHHHHTT----EE-TTS-----